Protein AF-0000000077344585 (afdb_homodimer)

pLDDT: mean 71.07, std 22.89, range [23.06, 98.19]

Radius of gyration: 22.88 Å; Cα contacts (8 Å, |Δi|>4): 509; chains: 2; bounding box: 59×67×59 Å

Secondary structure (DSSP, 8-state):
---------S-EEE-SGGGTEEEPEEE--SSTTS----GGGGGGS-EEEHHHHHHHHTT---TTS-------------------------SS----GGG-PPPSSHHHHHHHHHHHHHHHHHHHHHHHHHHHHS-EEE-SSSS-EEE-STT------S----/-----------EEE--GGGTEEEPEEE--SSTTS----GGGGGGS-EEEHHHHHHHHTT---TTS--------S----------------SS----GGG-PPPSSHHHHHHHHHHHHHHHHHHHHHHHHHHHHS-EEE-SSSS-EEE-STT------S----

Solvent-accessible surface area (backbone atoms only — not comparable to full-atom values): 18937 Å² total; per-residue (Å²): 134,79,81,75,72,72,75,63,76,44,52,40,72,40,85,48,65,62,67,30,40,34,71,26,38,12,49,56,59,42,50,68,83,51,78,62,63,44,50,90,50,50,86,78,44,56,71,38,45,23,60,56,44,46,18,41,67,42,53,23,87,45,85,94,62,58,57,66,73,72,66,82,66,81,81,79,69,84,74,75,75,84,74,77,84,70,75,84,61,76,70,75,74,61,67,54,75,84,69,55,68,55,67,88,42,70,68,52,31,18,50,44,16,40,51,21,47,51,20,45,51,50,19,53,53,37,48,54,27,49,37,70,55,29,41,31,27,35,46,81,71,53,85,48,28,37,61,29,53,80,76,47,58,53,54,59,31,68,66,64,89,121,134,80,80,75,72,74,74,62,79,44,50,42,73,40,82,48,64,62,67,31,40,34,71,26,40,12,49,56,58,41,51,65,83,49,79,67,64,45,51,89,49,49,86,77,42,56,72,39,46,23,60,55,44,47,17,41,66,42,51,22,86,44,84,94,62,60,55,65,74,73,69,82,68,81,81,78,69,83,73,76,78,84,75,76,82,68,76,84,61,77,68,75,73,61,68,55,74,85,68,56,67,55,67,88,42,70,68,51,29,19,51,44,17,41,53,22,47,52,20,44,52,49,19,54,53,37,48,54,26,48,37,71,59,30,43,32,25,33,47,82,73,52,85,46,29,41,60,26,51,89,70,47,60,50,55,59,32,70,68,64,89,123

InterPro domains:
  IPR023342 APO domain [PF05634] (17-68)
  IPR023342 APO domain [PF05634] (112-158)
  IPR023342 APO domain [PS51499] (1-64)
  IPR023342 APO domain [PS51499] (138-162)

Structure (mmCIF, N/CA/C/O backbone):
data_AF-0000000077344585-model_v1
#
loop_
_entity.id
_entity.type
_entity.pdbx_description
1 polymer 'Uncharacterized protein'
#
loop_
_atom_site.group_PDB
_atom_site.id
_atom_site.type_symbol
_atom_site.label_atom_id
_atom_site.label_alt_id
_atom_site.label_comp_id
_atom_site.label_asym_id
_atom_site.label_entity_id
_atom_site.label_seq_id
_atom_site.pdbx_PDB_ins_code
_atom_site.Cartn_x
_atom_site.Cartn_y
_atom_site.Cartn_z
_atom_site.occupancy
_atom_site.B_iso_or_equiv
_atom_site.auth_seq_id
_atom_site.auth_comp_id
_atom_site.auth_asym_id
_atom_site.auth_atom_id
_atom_site.pdbx_PDB_model_num
ATOM 1 N N . MET A 1 1 ? 31.984 28.578 -14.055 1 23.06 1 MET A N 1
ATOM 2 C CA . MET A 1 1 ? 30.625 28.344 -14.508 1 23.06 1 MET A CA 1
ATOM 3 C C . MET A 1 1 ? 29.797 27.625 -13.438 1 23.06 1 MET A C 1
ATOM 5 O O . MET A 1 1 ? 30.125 26.5 -13.055 1 23.06 1 MET A O 1
ATOM 9 N N . LYS A 1 2 ? 29.328 28.391 -12.469 1 26.2 2 LYS A N 1
ATOM 10 C CA . LYS A 1 2 ? 28.797 28.031 -11.148 1 26.2 2 LYS A CA 1
ATOM 11 C C . LYS A 1 2 ? 27.531 27.188 -11.273 1 26.2 2 LYS A C 1
ATOM 13 O O . LYS A 1 2 ? 26.594 27.578 -11.984 1 26.2 2 LYS A O 1
ATOM 18 N N . LEU A 1 3 ? 27.594 25.891 -11.352 1 24.19 3 LEU A N 1
ATOM 19 C CA . LEU A 1 3 ? 26.484 24.969 -11.562 1 24.19 3 LEU A CA 1
ATOM 20 C C . LEU A 1 3 ? 25.297 25.328 -10.672 1 24.19 3 LEU A C 1
ATOM 22 O O . LEU A 1 3 ? 25.438 25.375 -9.445 1 24.19 3 LEU A O 1
ATOM 26 N N . LEU A 1 4 ? 24.484 26.344 -10.992 1 24.36 4 LEU A N 1
ATOM 27 C CA . LEU A 1 4 ? 23.234 26.875 -10.445 1 24.36 4 LEU A CA 1
ATOM 28 C C . LEU A 1 4 ? 22.312 25.734 -10.039 1 24.36 4 LEU A C 1
ATOM 30 O O . LEU A 1 4 ? 21.703 25.078 -10.891 1 24.36 4 LEU A O 1
ATOM 34 N N . VAL A 1 5 ? 22.75 24.812 -9.25 1 29.41 5 VAL A N 1
ATOM 35 C CA . VAL A 1 5 ? 21.906 23.734 -8.711 1 29.41 5 VAL A CA 1
ATOM 36 C C . VAL A 1 5 ? 20.594 24.312 -8.203 1 29.41 5 VAL A C 1
ATOM 38 O O . VAL A 1 5 ? 20.578 25.141 -7.281 1 29.41 5 VAL A O 1
ATOM 41 N N . GLU A 1 6 ? 19.766 24.781 -9.125 1 30.62 6 GLU A N 1
ATOM 42 C CA . GLU A 1 6 ? 18.453 25.359 -8.883 1 30.62 6 GLU A CA 1
ATOM 43 C C . GLU A 1 6 ? 17.781 24.719 -7.668 1 30.62 6 GLU A C 1
ATOM 45 O O . GLU A 1 6 ? 17.797 23.5 -7.516 1 30.62 6 GLU A O 1
ATOM 50 N N . TYR A 1 7 ? 17.781 25.344 -6.516 1 31.61 7 TYR A N 1
ATOM 51 C CA . TYR A 1 7 ? 17.109 25.125 -5.242 1 31.61 7 TYR A CA 1
ATOM 52 C C . TYR A 1 7 ? 15.664 24.719 -5.457 1 31.61 7 TYR A C 1
ATOM 54 O O . TYR A 1 7 ? 14.836 25.516 -5.906 1 31.61 7 TYR A O 1
ATOM 62 N N . VAL A 1 8 ? 15.375 23.797 -6.312 1 36.69 8 VAL A N 1
ATOM 63 C CA . VAL A 1 8 ? 13.969 23.422 -6.434 1 36.69 8 VAL A CA 1
ATOM 64 C C . VAL A 1 8 ? 13.297 23.5 -5.066 1 36.69 8 VAL A C 1
ATOM 66 O O . VAL A 1 8 ? 13.836 23.016 -4.07 1 36.69 8 VAL A O 1
ATOM 69 N N . PRO A 1 9 ? 12.531 24.516 -4.723 1 42.12 9 PRO A N 1
ATOM 70 C CA . PRO A 1 9 ? 11.758 24.594 -3.484 1 42.12 9 PRO A CA 1
ATOM 71 C C . PRO A 1 9 ? 11.219 23.25 -3.025 1 42.12 9 PRO A C 1
ATOM 73 O O . PRO A 1 9 ? 10.594 22.531 -3.811 1 42.12 9 PRO A O 1
ATOM 76 N N . ILE A 1 10 ? 11.984 22.531 -2.254 1 43.97 10 ILE A N 1
ATOM 77 C CA . ILE A 1 10 ? 12.07 21.141 -1.832 1 43.97 10 ILE A CA 1
ATOM 78 C C . ILE A 1 10 ? 10.688 20.641 -1.404 1 43.97 10 ILE A C 1
ATOM 80 O O . ILE A 1 10 ? 10.398 19.453 -1.475 1 43.97 10 ILE A O 1
ATOM 84 N N . THR A 1 11 ? 9.844 21.625 -0.753 1 51.06 11 THR A N 1
ATOM 85 C CA . THR A 1 11 ? 8.633 20.938 -0.328 1 51.06 11 THR A CA 1
ATOM 86 C C . THR A 1 11 ? 7.859 20.406 -1.533 1 51.06 11 THR A C 1
ATOM 88 O O . THR A 1 11 ? 7.188 21.172 -2.23 1 51.06 11 THR A O 1
ATOM 91 N N . MET A 1 12 ? 8.383 19.484 -2.213 1 57.44 12 MET A N 1
ATOM 92 C CA . MET A 1 12 ? 7.66 19 -3.389 1 57.44 12 MET A CA 1
ATOM 93 C C . MET A 1 12 ? 6.367 18.312 -2.984 1 57.44 12 MET A C 1
ATOM 95 O O . MET A 1 12 ? 6.363 17.469 -2.078 1 57.44 12 MET A O 1
ATOM 99 N N . LEU A 1 13 ? 5.316 19.203 -3.057 1 62.41 13 LEU A N 1
ATOM 100 C CA . LEU A 1 13 ? 3.992 18.594 -2.947 1 62.41 13 LEU A CA 1
ATOM 101 C C . LEU A 1 13 ? 3.891 17.344 -3.811 1 62.41 13 LEU A C 1
ATOM 103 O O . LEU A 1 13 ? 4.336 17.344 -4.961 1 62.41 13 LEU A O 1
ATOM 107 N N . CYS A 1 14 ? 3.811 16.203 -3.1 1 59.84 14 CYS A N 1
ATOM 108 C CA . CYS A 1 14 ? 3.607 14.938 -3.779 1 59.84 14 CYS A CA 1
ATOM 109 C C . CYS A 1 14 ? 2.127 14.578 -3.834 1 59.84 14 CYS A C 1
ATOM 111 O O . CYS A 1 14 ? 1.43 14.648 -2.82 1 59.84 14 CYS A O 1
ATOM 113 N N . ASN A 1 15 ? 1.7 14.562 -5.027 1 69 15 ASN A N 1
ATOM 114 C CA . ASN A 1 15 ? 0.304 14.211 -5.258 1 69 15 ASN A CA 1
ATOM 115 C C . ASN A 1 15 ? 0.172 12.805 -5.848 1 69 15 ASN A C 1
ATOM 117 O O . ASN A 1 15 ? -0.893 12.438 -6.344 1 69 15 ASN A O 1
ATOM 121 N N . ASN A 1 16 ? 1.224 12.148 -5.785 1 80.88 16 ASN A N 1
ATOM 122 C CA . ASN A 1 16 ? 1.192 10.805 -6.336 1 80.88 16 ASN A CA 1
ATOM 123 C C . ASN A 1 16 ? 0.941 9.758 -5.254 1 80.88 16 ASN A C 1
ATOM 125 O O . ASN A 1 16 ? 1.529 9.82 -4.172 1 80.88 16 ASN A O 1
ATOM 129 N N . PHE A 1 17 ? 0.075 8.953 -5.609 1 87.5 17 PHE A N 1
ATOM 130 C CA . PHE A 1 17 ? -0.248 7.875 -4.68 1 87.5 17 PHE A CA 1
ATOM 131 C C . PHE A 1 17 ? 1.018 7.168 -4.207 1 87.5 17 PHE A C 1
ATOM 133 O O . PHE A 1 17 ? 1.109 6.754 -3.049 1 87.5 17 PHE A O 1
ATOM 140 N N . ALA A 1 18 ? 2.004 7.035 -5.055 1 87.38 18 ALA A N 1
ATOM 141 C CA . ALA A 1 18 ? 3.254 6.344 -4.75 1 87.38 18 ALA A CA 1
ATOM 142 C C . ALA A 1 18 ? 4.027 7.07 -3.652 1 87.38 18 ALA A C 1
ATOM 144 O O . ALA A 1 18 ? 4.961 6.512 -3.07 1 87.38 18 ALA A O 1
ATOM 145 N N . ASP A 1 19 ? 3.637 8.25 -3.336 1 84.94 19 ASP A N 1
ATOM 146 C CA . ASP A 1 19 ? 4.312 9.008 -2.289 1 84.94 19 ASP A CA 1
ATOM 147 C C . ASP A 1 19 ? 3.898 8.523 -0.902 1 84.94 19 ASP A C 1
ATOM 149 O O . ASP A 1 19 ? 4.574 8.805 0.089 1 84.94 19 ASP A O 1
ATOM 153 N N . ILE A 1 20 ? 2.777 7.801 -0.838 1 90.81 20 ILE A N 1
ATOM 154 C CA . ILE A 1 20 ? 2.387 7.336 0.488 1 90.81 20 ILE A CA 1
ATOM 155 C C . ILE A 1 20 ? 2.395 5.809 0.522 1 90.81 20 ILE A C 1
ATOM 157 O O . ILE A 1 20 ? 2.428 5.207 1.598 1 90.81 20 ILE A O 1
ATOM 161 N N . LEU A 1 21 ? 2.295 5.223 -0.598 1 92.81 21 LEU A N 1
ATOM 162 C CA . LEU A 1 21 ? 2.281 3.77 -0.727 1 92.81 21 LEU A CA 1
ATOM 163 C C . LEU A 1 21 ? 2.812 3.34 -2.09 1 92.81 21 LEU A C 1
ATOM 165 O O . LEU A 1 21 ? 2.256 3.713 -3.125 1 92.81 21 LEU A O 1
ATOM 169 N N . VAL A 1 22 ? 3.859 2.473 -2.01 1 91.69 22 VAL A N 1
ATOM 170 C CA . VAL A 1 22 ? 4.504 2.074 -3.258 1 91.69 22 VAL A CA 1
ATOM 171 C C . VAL A 1 22 ? 4.102 0.646 -3.613 1 91.69 22 VAL A C 1
ATOM 173 O O . VAL A 1 22 ? 4.578 -0.312 -3 1 91.69 22 VAL A O 1
ATOM 176 N N . PRO A 1 23 ? 3.283 0.496 -4.59 1 92.44 23 PRO A N 1
ATOM 177 C CA . PRO A 1 23 ? 2.986 -0.861 -5.055 1 92.44 23 PRO A CA 1
ATOM 178 C C . PRO A 1 23 ? 4.172 -1.521 -5.75 1 92.44 23 PRO A C 1
ATOM 180 O O . PRO A 1 23 ? 4.863 -0.875 -6.547 1 92.44 23 PRO A O 1
ATOM 183 N N . VAL A 1 24 ? 4.461 -2.758 -5.363 1 91.25 24 VAL A N 1
ATOM 184 C CA . VAL A 1 24 ? 5.441 -3.562 -6.086 1 91.25 24 VAL A CA 1
ATOM 185 C C . VAL A 1 24 ? 4.785 -4.203 -7.305 1 91.25 24 VAL A C 1
ATOM 187 O O . VAL A 1 24 ? 3.654 -4.691 -7.227 1 91.25 24 VAL A O 1
ATOM 190 N N . ASP A 1 25 ? 5.504 -4.227 -8.352 1 91.38 25 ASP A N 1
ATOM 191 C CA . ASP A 1 25 ? 4.953 -4.836 -9.562 1 91.38 25 ASP A CA 1
ATOM 192 C C . ASP A 1 25 ? 5.199 -6.344 -9.578 1 91.38 25 ASP A C 1
ATOM 194 O O . ASP A 1 25 ? 6.238 -6.812 -9.117 1 91.38 25 ASP A O 1
ATOM 198 N N . ALA A 1 26 ? 4.246 -6.996 -10.117 1 89.44 26 ALA A N 1
ATOM 199 C CA . ALA A 1 26 ? 4.371 -8.43 -10.375 1 89.44 26 ALA A CA 1
ATOM 200 C C . ALA A 1 26 ? 4.016 -8.758 -11.828 1 89.44 26 ALA A C 1
ATOM 202 O O . ALA A 1 26 ? 3.213 -8.062 -12.445 1 89.44 26 ALA A O 1
ATOM 203 N N . PHE A 1 27 ? 4.598 -9.797 -12.297 1 86.88 27 PHE A N 1
ATOM 204 C CA . PHE A 1 27 ? 4.168 -10.328 -13.586 1 86.88 27 PHE A CA 1
ATOM 205 C C . PHE A 1 27 ? 2.816 -11.023 -13.461 1 86.88 27 PHE A C 1
ATOM 207 O O . PHE A 1 27 ? 2.594 -11.805 -12.531 1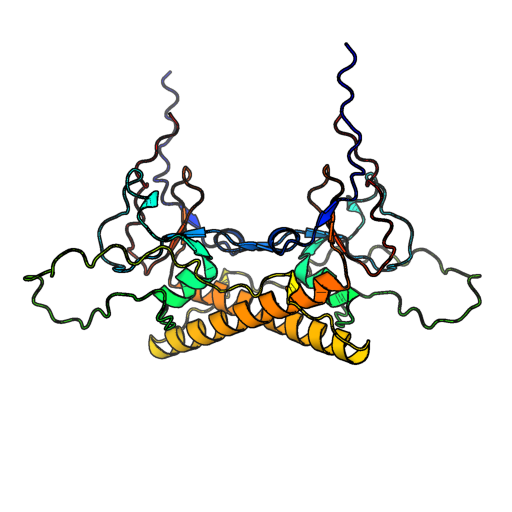 86.88 27 PHE A O 1
ATOM 214 N N . HIS A 1 28 ? 1.965 -10.641 -14.312 1 90.44 28 HIS A N 1
ATOM 215 C CA . HIS A 1 28 ? 0.721 -11.406 -14.375 1 90.44 28 HIS A CA 1
ATOM 216 C C . HIS A 1 28 ? 0.943 -12.781 -14.992 1 90.44 28 HIS A C 1
ATOM 218 O O . HIS A 1 28 ? 1.423 -12.883 -16.125 1 90.44 28 HIS A O 1
ATOM 224 N N . LEU A 1 29 ? 0.569 -13.773 -14.273 1 85.81 29 LEU A N 1
ATOM 225 C CA . LEU A 1 29 ? 0.718 -15.141 -14.758 1 85.81 29 LEU A CA 1
ATOM 226 C C . LEU A 1 29 ? -0.609 -15.68 -15.273 1 85.81 29 LEU A C 1
ATOM 228 O O . LEU A 1 29 ? -1.441 -16.156 -14.492 1 85.81 29 LEU A O 1
ATOM 232 N N . PHE A 1 30 ? -0.694 -15.641 -16.562 1 84.38 30 PHE A N 1
ATOM 233 C CA . PHE A 1 30 ? -1.885 -16.219 -17.172 1 84.38 30 PHE A CA 1
ATOM 234 C C . PHE A 1 30 ? -1.988 -17.703 -16.844 1 84.38 30 PHE A C 1
ATOM 236 O O . PHE A 1 30 ? -3.047 -18.188 -16.438 1 84.38 30 PHE A O 1
ATOM 243 N N . ASP A 1 31 ? -0.908 -18.406 -17.016 1 77.38 31 ASP A N 1
ATOM 244 C CA . ASP A 1 31 ? -0.782 -19.812 -16.672 1 77.38 31 ASP A CA 1
ATOM 245 C C . ASP A 1 31 ? 0.138 -20 -15.469 1 77.38 31 ASP A C 1
ATOM 247 O O . ASP A 1 31 ? 1.362 -19.969 -15.602 1 77.38 31 ASP A O 1
ATOM 251 N N . ARG A 1 32 ? -0.429 -20.266 -14.398 1 72.56 32 ARG A N 1
ATOM 252 C CA . ARG A 1 32 ? 0.342 -20.359 -13.164 1 72.56 32 ARG A CA 1
ATOM 253 C C . ARG A 1 32 ? 1.292 -21.547 -13.195 1 72.56 32 ARG A C 1
ATOM 255 O O . ARG A 1 32 ? 2.268 -21.594 -12.445 1 72.56 32 ARG A O 1
ATOM 262 N N . LEU A 1 33 ? 1.002 -22.453 -14 1 69.75 33 LEU A N 1
ATOM 263 C CA . LEU A 1 33 ? 1.842 -23.656 -14.094 1 69.75 33 LEU A CA 1
ATOM 264 C C . LEU A 1 33 ? 2.744 -23.594 -15.32 1 69.75 33 LEU A C 1
ATOM 266 O O . LEU A 1 33 ? 3.424 -24.562 -15.648 1 69.75 33 LEU A O 1
ATOM 270 N N . GLY A 1 34 ? 2.611 -22.438 -15.945 1 70.81 34 GLY A N 1
ATOM 271 C CA . GLY A 1 34 ? 3.41 -22.281 -17.156 1 70.81 34 GLY A CA 1
ATOM 272 C C . GLY A 1 34 ? 4.895 -22.141 -16.875 1 70.81 34 GLY A C 1
ATOM 273 O O . GLY A 1 34 ? 5.332 -22.312 -15.734 1 70.81 34 GLY A O 1
ATOM 274 N N . ARG A 1 35 ? 5.625 -21.953 -18 1 67.38 35 ARG A N 1
ATOM 275 C CA . ARG A 1 35 ? 7.078 -21.828 -17.922 1 67.38 35 ARG A CA 1
ATOM 276 C C . ARG A 1 35 ? 7.48 -20.531 -17.234 1 67.38 35 ARG A C 1
ATOM 278 O O . ARG A 1 35 ? 6.684 -19.594 -17.141 1 67.38 35 ARG A O 1
ATOM 285 N N . ARG A 1 36 ? 8.609 -20.547 -16.734 1 71.19 36 ARG A N 1
ATOM 286 C CA . ARG A 1 36 ? 9.188 -19.344 -16.141 1 71.19 36 ARG A CA 1
ATOM 287 C C . ARG A 1 36 ? 9.25 -18.219 -17.156 1 71.19 36 ARG A C 1
ATOM 289 O O . ARG A 1 36 ? 9.406 -18.453 -18.359 1 71.19 36 ARG A O 1
ATOM 296 N N . ILE A 1 37 ? 9.164 -17.109 -16.625 1 75.56 37 ILE A N 1
ATOM 297 C CA . ILE A 1 37 ? 9.312 -15.93 -17.484 1 75.56 37 ILE A CA 1
ATOM 298 C C . ILE A 1 37 ? 10.789 -15.609 -17.672 1 75.56 37 ILE A C 1
ATOM 300 O O . ILE A 1 37 ? 11.469 -15.188 -16.734 1 75.56 37 ILE A O 1
ATOM 304 N N . PRO A 1 38 ? 11.242 -15.891 -18.859 1 74.31 38 PRO A N 1
ATOM 305 C CA . PRO A 1 38 ? 12.633 -15.5 -19.078 1 74.31 38 PRO A CA 1
ATOM 306 C C . PRO A 1 38 ? 12.844 -13.992 -18.984 1 74.31 38 PRO A C 1
ATOM 308 O O . PRO A 1 38 ? 11.953 -13.219 -19.328 1 74.31 38 PRO A O 1
ATOM 311 N N . HIS A 1 39 ? 14.047 -13.578 -18.609 1 77.25 39 HIS A N 1
ATOM 312 C CA . HIS A 1 39 ? 14.391 -12.172 -18.453 1 77.25 39 HIS A CA 1
ATOM 313 C C . HIS A 1 39 ? 14.164 -11.398 -19.734 1 77.25 39 HIS A C 1
ATOM 315 O O . HIS A 1 39 ? 13.656 -10.273 -19.719 1 77.25 39 HIS A O 1
ATOM 321 N N . GLU A 1 40 ? 14.453 -12.086 -20.812 1 80 40 GLU A N 1
ATOM 322 C CA . GLU A 1 40 ? 14.391 -11.422 -22.109 1 80 40 GLU A CA 1
ATOM 323 C C . GLU A 1 40 ? 12.945 -11.188 -22.547 1 80 40 GLU A C 1
ATOM 325 O O . GLU A 1 40 ? 12.688 -10.352 -23.406 1 80 40 GLU A O 1
ATOM 330 N N . GLU A 1 41 ? 12.031 -11.93 -21.953 1 80.12 41 GLU A N 1
ATOM 331 C CA . GLU A 1 41 ? 10.633 -11.82 -22.344 1 80.12 41 GLU A CA 1
ATOM 332 C C . GLU A 1 41 ? 9.836 -11 -21.328 1 80.12 41 GLU A C 1
ATOM 334 O O . GLU A 1 41 ? 8.633 -10.812 -21.484 1 80.12 41 GLU A O 1
ATOM 339 N N . ARG A 1 42 ? 10.484 -10.422 -20.422 1 79.81 42 ARG A N 1
ATOM 340 C CA . ARG A 1 42 ? 9.828 -9.789 -19.281 1 79.81 42 ARG A CA 1
ATOM 341 C C . ARG A 1 42 ? 8.961 -8.617 -19.734 1 79.81 42 ARG A C 1
ATOM 343 O O . ARG A 1 42 ? 7.949 -8.312 -19.109 1 79.81 42 ARG A O 1
ATOM 350 N N . PHE A 1 43 ? 9.328 -8.023 -20.812 1 82.5 43 PHE A N 1
ATOM 351 C CA . PHE A 1 43 ? 8.602 -6.836 -21.234 1 82.5 43 PHE A CA 1
ATOM 352 C C . PHE A 1 43 ? 7.328 -7.219 -21.984 1 82.5 43 PHE A C 1
ATOM 354 O O . PHE A 1 43 ? 6.449 -6.383 -22.188 1 82.5 43 PHE A O 1
ATOM 361 N N . SER A 1 44 ? 7.227 -8.5 -22.312 1 84.69 44 SER A N 1
ATOM 362 C CA . SER A 1 44 ? 6.031 -8.961 -23.016 1 84.69 44 SER A CA 1
ATOM 363 C C . SER A 1 44 ? 4.965 -9.438 -22.031 1 84.69 44 SER A C 1
ATOM 365 O O . SER A 1 44 ? 3.836 -9.734 -22.422 1 84.69 44 SER A O 1
ATOM 367 N N . ILE A 1 45 ? 5.285 -9.492 -20.781 1 85.38 45 ILE A N 1
ATOM 368 C CA . ILE A 1 45 ? 4.355 -9.945 -19.75 1 85.38 45 ILE A CA 1
ATOM 369 C C . ILE A 1 45 ? 3.777 -8.742 -19.016 1 85.38 45 ILE A C 1
ATOM 371 O O . ILE A 1 45 ? 4.52 -7.867 -18.562 1 85.38 45 ILE A O 1
ATOM 375 N N . PRO A 1 46 ? 2.479 -8.711 -18.953 1 89.62 46 PRO A N 1
ATOM 376 C CA . PRO A 1 46 ? 1.889 -7.594 -18.203 1 89.62 46 PRO A CA 1
ATOM 377 C C . PRO A 1 46 ? 2.395 -7.512 -16.766 1 89.62 46 PRO A C 1
ATOM 379 O O . PRO A 1 46 ? 2.549 -8.539 -16.109 1 89.62 46 PRO A O 1
ATOM 382 N N . ARG A 1 47 ? 2.67 -6.254 -16.375 1 90.94 47 ARG A N 1
ATOM 383 C CA . ARG A 1 47 ? 3.033 -5.961 -15 1 90.94 47 ARG A CA 1
ATOM 384 C C . ARG A 1 47 ? 1.88 -5.289 -14.258 1 90.94 47 ARG A C 1
ATOM 386 O O . ARG A 1 47 ? 1.323 -4.301 -14.742 1 90.94 47 ARG A O 1
ATOM 393 N N . ILE A 1 48 ? 1.551 -5.871 -13.172 1 93.62 48 ILE A N 1
ATOM 394 C CA . ILE A 1 48 ? 0.454 -5.336 -12.367 1 93.62 48 ILE A CA 1
ATOM 395 C C . ILE A 1 48 ? 0.875 -5.262 -10.906 1 93.62 48 ILE A C 1
ATOM 397 O O . ILE A 1 48 ? 1.862 -5.883 -10.5 1 93.62 48 ILE A O 1
ATOM 401 N N . PRO A 1 49 ? 0.164 -4.449 -10.109 1 95.31 49 PRO A N 1
ATOM 402 C CA . PRO A 1 49 ? 0.527 -4.441 -8.695 1 95.31 49 PRO A CA 1
ATOM 403 C C . PRO A 1 49 ? 0.504 -5.836 -8.07 1 95.31 49 PRO A C 1
ATOM 405 O O . PRO A 1 49 ? -0.432 -6.602 -8.305 1 95.31 49 PRO A O 1
ATOM 408 N N . ALA A 1 50 ? 1.489 -6.082 -7.316 1 93.75 50 ALA A N 1
ATOM 409 C CA . ALA A 1 50 ? 1.667 -7.418 -6.754 1 93.75 50 ALA A CA 1
ATOM 410 C C . ALA A 1 50 ? 0.459 -7.824 -5.914 1 93.75 50 ALA A C 1
ATOM 412 O O . ALA A 1 50 ? 0.076 -9 -5.891 1 93.75 50 ALA A O 1
ATOM 413 N N . VAL A 1 51 ? -0.126 -6.883 -5.211 1 95.94 51 VAL A N 1
ATOM 414 C CA . VAL A 1 51 ? -1.298 -7.188 -4.395 1 95.94 51 VAL A CA 1
ATOM 415 C C . VAL A 1 51 ? -2.441 -7.66 -5.293 1 95.94 51 VAL A C 1
ATOM 417 O O . VAL A 1 51 ? -3.193 -8.562 -4.926 1 95.94 51 VAL A O 1
ATOM 420 N N . VAL A 1 52 ? -2.572 -7.098 -6.426 1 96.5 52 VAL A N 1
ATOM 421 C CA . VAL A 1 52 ? -3.607 -7.477 -7.383 1 96.5 52 VAL A CA 1
ATOM 422 C C . VAL A 1 52 ? -3.316 -8.875 -7.93 1 96.5 52 VAL A C 1
ATOM 424 O O . VAL A 1 52 ? -4.203 -9.734 -7.957 1 96.5 52 VAL A O 1
ATOM 427 N N . GLU A 1 53 ? -2.094 -9.078 -8.352 1 93.56 53 GLU A N 1
ATOM 428 C CA . GLU A 1 53 ? -1.703 -10.391 -8.852 1 93.56 53 GLU A CA 1
ATOM 429 C C . GLU A 1 53 ? -1.931 -11.469 -7.793 1 93.56 53 GLU A C 1
ATOM 431 O O . GLU A 1 53 ? -2.395 -12.562 -8.109 1 93.56 53 GLU A O 1
ATOM 436 N N . LEU A 1 54 ? -1.56 -11.164 -6.547 1 93.31 54 LEU A N 1
ATOM 437 C CA . LEU A 1 54 ? -1.781 -12.078 -5.43 1 93.31 54 LEU A CA 1
ATOM 438 C C . LEU A 1 54 ? -3.248 -12.484 -5.348 1 93.31 54 LEU A C 1
ATOM 440 O O . LEU A 1 54 ? -3.561 -13.672 -5.227 1 93.31 54 LEU A O 1
ATOM 444 N N . CYS A 1 55 ? -4.09 -11.508 -5.469 1 96.06 55 CYS A N 1
ATOM 445 C CA . CYS A 1 55 ? -5.52 -11.773 -5.391 1 96.06 55 CYS A CA 1
ATOM 446 C C . CYS A 1 55 ? -5.992 -12.594 -6.578 1 96.06 55 CYS A C 1
ATOM 448 O O . CYS A 1 55 ? -6.805 -13.508 -6.426 1 96.06 55 CYS A O 1
ATOM 450 N N . ILE A 1 56 ? -5.5 -12.297 -7.734 1 93.56 56 ILE A N 1
ATOM 451 C CA . ILE A 1 56 ? -5.875 -13.023 -8.945 1 93.56 56 ILE A CA 1
ATOM 452 C C . ILE A 1 56 ? -5.465 -14.492 -8.812 1 93.56 56 ILE A C 1
ATOM 454 O O . ILE A 1 56 ? -6.266 -15.391 -9.062 1 93.56 56 ILE A O 1
ATOM 458 N N . GLN A 1 57 ? -4.242 -14.742 -8.367 1 89.88 57 GLN A N 1
ATOM 459 C CA . GLN A 1 57 ? -3.738 -16.109 -8.227 1 89.88 57 GLN A CA 1
ATOM 460 C C . GLN A 1 57 ? -4.508 -16.859 -7.148 1 89.88 57 GLN A C 1
ATOM 462 O O . GLN A 1 57 ? -4.648 -18.078 -7.223 1 89.88 57 GLN A O 1
ATOM 467 N N . ALA A 1 58 ? -5.023 -16.141 -6.191 1 91.75 58 ALA A N 1
ATOM 468 C CA . ALA A 1 58 ? -5.742 -16.766 -5.082 1 91.75 58 ALA A CA 1
ATOM 469 C C . ALA A 1 58 ? -7.207 -16.984 -5.445 1 91.75 58 ALA A C 1
ATOM 471 O O . ALA A 1 58 ? -7.977 -17.531 -4.645 1 91.75 58 ALA A O 1
ATOM 472 N N . GLY A 1 5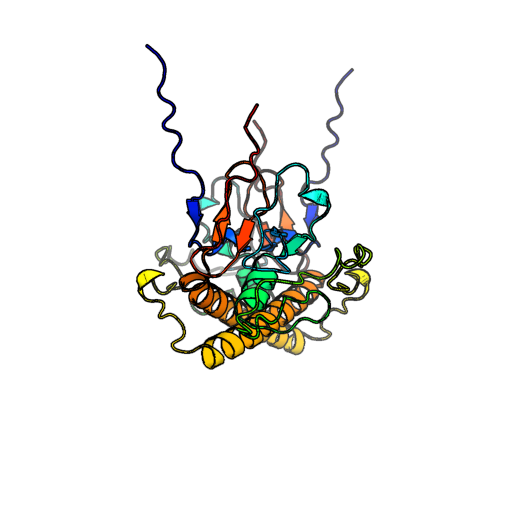9 ? -7.652 -16.422 -6.613 1 91.69 59 GLY A N 1
ATOM 473 C CA . GLY A 1 59 ? -8.977 -16.812 -7.07 1 91.69 59 GLY A CA 1
ATOM 474 C C . GLY A 1 59 ? -9.875 -15.641 -7.367 1 91.69 59 GLY A C 1
ATOM 475 O O . GLY A 1 59 ? -11.031 -15.812 -7.758 1 91.69 59 GLY A O 1
ATOM 476 N N . ALA A 1 60 ? -9.398 -14.445 -7.141 1 94.19 60 ALA A N 1
ATOM 477 C CA . ALA A 1 60 ? -10.203 -13.281 -7.512 1 94.19 60 ALA A CA 1
ATOM 478 C C . ALA A 1 60 ? -10.336 -13.172 -9.023 1 94.19 60 ALA A C 1
ATOM 480 O O . ALA A 1 60 ? -9.375 -13.391 -9.758 1 94.19 60 ALA A O 1
ATOM 481 N N . ASP A 1 61 ? -11.516 -12.82 -9.398 1 89.81 61 ASP A N 1
ATOM 482 C CA . ASP A 1 61 ? -11.781 -12.695 -10.836 1 89.81 61 ASP A CA 1
ATOM 483 C C . ASP A 1 61 ? -11.617 -11.258 -11.305 1 89.81 61 ASP A C 1
ATOM 485 O O . ASP A 1 61 ? -12.312 -10.359 -10.828 1 89.81 61 ASP A O 1
ATOM 489 N N . LEU A 1 62 ? -10.688 -11.062 -12.195 1 92.44 62 LEU A N 1
ATOM 490 C CA . LEU A 1 62 ? -10.461 -9.789 -12.883 1 92.44 62 LEU A CA 1
ATOM 491 C C . LEU A 1 62 ? -10.352 -10 -14.391 1 92.44 62 LEU A C 1
ATOM 493 O O . LEU A 1 62 ? -9.289 -10.359 -14.898 1 92.44 62 LEU A O 1
ATOM 497 N N . PRO A 1 63 ? -11.414 -9.68 -15.078 1 90.75 63 PRO A N 1
ATOM 498 C CA . PRO A 1 63 ? -11.5 -10.023 -16.5 1 90.75 63 PRO A CA 1
ATOM 499 C C . PRO A 1 63 ? -10.352 -9.43 -17.328 1 90.75 63 PRO A C 1
ATOM 501 O O . PRO A 1 63 ? -9.961 -10 -18.344 1 90.75 63 PRO A O 1
ATOM 504 N N . GLU A 1 64 ? -9.859 -8.297 -16.922 1 91.62 64 GLU A N 1
ATOM 505 C CA . GLU A 1 64 ? -8.758 -7.652 -17.625 1 91.62 64 GLU A CA 1
ATOM 506 C C . GLU A 1 64 ? -7.48 -8.484 -17.547 1 91.62 64 GLU A C 1
ATOM 508 O O . GLU A 1 64 ? -6.57 -8.328 -18.359 1 91.62 64 GLU A O 1
ATOM 513 N N . PHE A 1 65 ? -7.465 -9.375 -16.5 1 92 65 PHE A N 1
ATOM 514 C CA . PHE A 1 65 ? -6.301 -10.227 -16.281 1 92 65 PHE A CA 1
ATOM 515 C C . PHE A 1 65 ? -6.727 -11.672 -16.047 1 92 65 PHE A C 1
ATOM 517 O O . PHE A 1 65 ? -6.664 -12.156 -14.906 1 92 65 PHE A O 1
ATOM 524 N N . PRO A 1 66 ? -7.008 -12.289 -17.078 1 90.25 66 PRO A N 1
ATOM 525 C CA . PRO A 1 66 ? -7.527 -13.656 -16.938 1 90.25 66 PRO A CA 1
ATOM 526 C C . PRO A 1 66 ? -6.441 -14.664 -16.578 1 90.25 66 PRO A C 1
ATOM 528 O O . PRO A 1 66 ? -5.258 -14.414 -16.812 1 90.25 66 PRO A O 1
ATOM 531 N N . THR A 1 67 ? -6.785 -15.727 -15.914 1 86.31 67 THR A N 1
ATOM 532 C CA . THR A 1 67 ? -5.926 -16.875 -15.633 1 86.31 67 THR A CA 1
ATOM 533 C C . THR A 1 67 ? -6.48 -18.141 -16.266 1 86.31 67 THR A C 1
ATOM 535 O O . THR A 1 67 ? -7.688 -18.25 -16.484 1 86.31 67 THR A O 1
ATOM 538 N N . LYS A 1 68 ? -5.688 -18.969 -16.703 1 76.94 68 LYS A N 1
ATOM 539 C CA . LYS A 1 68 ? -6.105 -20.25 -17.25 1 76.94 68 LYS A CA 1
ATOM 540 C C . LYS A 1 68 ? -6.824 -21.094 -16.203 1 76.94 68 LYS A C 1
ATOM 542 O O . LYS A 1 68 ? -6.355 -21.203 -15.062 1 76.94 68 LYS A O 1
ATOM 547 N N . SER A 1 69 ? -8.133 -21.172 -16.359 1 59.72 69 SER A N 1
ATOM 548 C CA . SER A 1 69 ? -8.93 -22.016 -15.461 1 59.72 69 SER A CA 1
ATOM 549 C C . SER A 1 69 ? -8.453 -23.469 -15.508 1 59.72 69 SER A C 1
ATOM 551 O O . SER A 1 69 ? -8.297 -24.047 -16.578 1 59.72 69 SER A O 1
ATOM 553 N N . GLU A 1 70 ? -7.484 -23.891 -14.867 1 51 70 GLU A N 1
ATOM 554 C CA . GLU A 1 70 ? -7.195 -25.328 -14.945 1 51 70 GLU A CA 1
ATOM 555 C C . GLU A 1 70 ? -8.43 -26.156 -14.602 1 51 70 GLU A C 1
ATOM 557 O O . GLU A 1 70 ? -8.844 -26.219 -13.445 1 51 70 GLU A O 1
ATOM 562 N N . PHE A 1 71 ? -9.562 -26.156 -15.258 1 37.97 71 PHE A N 1
ATOM 563 C CA . PHE A 1 71 ? -10.172 -27.484 -15.141 1 37.97 71 PHE A CA 1
ATOM 564 C C . PHE A 1 71 ? -9.133 -28.578 -15.312 1 37.97 71 PHE A C 1
ATOM 566 O O . PHE A 1 71 ? -8.289 -28.5 -16.203 1 37.97 71 PHE A O 1
ATOM 573 N N . ILE A 1 72 ? -8.789 -29.188 -14.273 1 37.59 72 ILE A N 1
ATOM 574 C CA . ILE A 1 72 ? -8.055 -30.453 -14.242 1 37.59 72 ILE A CA 1
ATOM 575 C C . ILE A 1 72 ? -8.43 -31.312 -15.445 1 37.59 72 ILE A C 1
ATOM 577 O O . ILE A 1 72 ? -9.367 -32.094 -15.383 1 37.59 72 ILE A O 1
ATOM 581 N N . ASP A 1 73 ? -8.953 -30.969 -16.594 1 34.22 73 ASP A N 1
ATOM 582 C CA . ASP A 1 73 ? -8.875 -32.094 -17.531 1 34.22 73 ASP A CA 1
ATOM 583 C C . ASP A 1 73 ? -7.426 -32.531 -17.75 1 34.22 73 ASP A C 1
ATOM 585 O O . ASP A 1 73 ? -6.523 -31.688 -17.812 1 34.22 73 ASP A O 1
ATOM 589 N N . ALA A 1 74 ? -7.016 -33.844 -17.5 1 33.47 74 ALA A N 1
ATOM 590 C CA . ALA A 1 74 ? -5.836 -34.688 -17.719 1 33.47 74 ALA A CA 1
ATOM 591 C C . ALA A 1 74 ? -5.176 -34.344 -19.047 1 33.47 74 ALA A C 1
ATOM 593 O O . ALA A 1 74 ? -3.984 -34.625 -19.25 1 33.47 74 ALA A O 1
ATOM 594 N N . ASP A 1 75 ? -6.016 -34.281 -20.203 1 34.75 75 ASP A N 1
ATOM 595 C CA . ASP A 1 75 ? -5.27 -34.594 -21.422 1 34.75 75 ASP A CA 1
ATOM 596 C C . ASP A 1 75 ? -4.418 -33.406 -21.844 1 34.75 75 ASP A C 1
ATOM 598 O O . ASP A 1 75 ? -4.949 -32.312 -22.141 1 34.75 75 ASP A O 1
ATOM 602 N N . GLU A 1 76 ? -3.207 -33.188 -21.391 1 37.91 76 GLU A N 1
ATOM 603 C CA . GLU A 1 76 ? -2.031 -32.375 -21.625 1 37.91 76 GLU A CA 1
ATOM 604 C C . GLU A 1 76 ? -1.87 -32.031 -23.109 1 37.91 76 GLU A C 1
ATOM 606 O O . GLU A 1 76 ? -0.866 -31.453 -23.516 1 37.91 76 GLU A O 1
ATOM 611 N N . SER A 1 77 ? -2.607 -32.656 -24.031 1 34.38 77 SER A N 1
ATOM 612 C CA . SER A 1 77 ? -2.076 -32.594 -25.391 1 34.38 77 SER A CA 1
ATOM 613 C C . SER A 1 77 ? -2.158 -31.203 -25.969 1 34.38 77 SER A C 1
ATOM 615 O O . SER A 1 77 ? -1.238 -30.75 -26.641 1 34.38 77 SER A O 1
ATOM 617 N N . GLU A 1 78 ? -3.379 -30.75 -26.484 1 36.72 78 GLU A N 1
ATOM 618 C CA . GLU A 1 78 ? -3.471 -29.734 -27.531 1 36.72 78 GLU A CA 1
ATOM 619 C C . GLU A 1 78 ? -3.34 -28.328 -26.969 1 36.72 78 GLU A C 1
ATOM 621 O O . GLU A 1 78 ? -4.324 -27.75 -26.5 1 36.72 78 GLU A O 1
ATOM 626 N N . LEU A 1 79 ? -2.271 -27.906 -26.438 1 37.75 79 LEU A N 1
ATOM 627 C CA . LEU A 1 79 ? -2.061 -26.547 -25.953 1 37.75 79 LEU A CA 1
ATOM 628 C C . LEU A 1 79 ? -2.342 -25.531 -27.062 1 37.75 79 LEU A C 1
ATOM 630 O O . LEU A 1 79 ? -1.798 -25.625 -28.156 1 37.75 79 LEU A O 1
ATOM 634 N N . PRO A 1 80 ? -3.6 -25 -27.156 1 37.72 80 PRO A N 1
ATOM 635 C CA . PRO A 1 80 ? -3.842 -24.062 -28.25 1 37.72 80 PRO A CA 1
ATOM 636 C C . PRO A 1 80 ? -2.74 -23 -28.375 1 37.72 80 PRO A C 1
ATOM 638 O O . PRO A 1 80 ? -1.951 -22.812 -27.453 1 37.72 80 PRO A O 1
ATOM 641 N N . ASP A 1 81 ? -2.572 -22.312 -29.625 1 36.94 81 ASP A N 1
ATOM 642 C CA . ASP A 1 81 ? -1.677 -21.266 -30.109 1 36.94 81 ASP A CA 1
ATOM 643 C C . ASP A 1 81 ? -1.68 -20.047 -29.188 1 36.94 81 ASP A C 1
ATOM 645 O O . ASP A 1 81 ? -2.652 -19.812 -28.469 1 36.94 81 ASP A O 1
ATOM 649 N N . PRO A 1 82 ? -0.557 -19.391 -29.078 1 38.56 82 PRO A N 1
ATOM 650 C CA . PRO A 1 82 ? -0.332 -18.219 -28.219 1 38.56 82 PRO A CA 1
ATOM 651 C C . PRO A 1 82 ? -1.395 -17.141 -28.391 1 38.56 82 PRO A C 1
ATOM 653 O O . PRO A 1 82 ? -1.839 -16.891 -29.516 1 38.56 82 PRO A O 1
ATOM 656 N N . VAL A 1 83 ? -2.443 -17.078 -27.609 1 37.66 83 VAL A N 1
ATOM 657 C CA . VAL A 1 83 ? -3.451 -16.031 -27.719 1 37.66 83 VAL A CA 1
ATOM 658 C C . VAL A 1 83 ? -2.773 -14.688 -27.969 1 37.66 83 VAL A C 1
ATOM 660 O O . VAL A 1 83 ? -1.725 -14.398 -27.391 1 37.66 83 VAL A O 1
ATOM 663 N N . PRO A 1 84 ? -3.188 -13.906 -29 1 35.81 84 PRO A N 1
ATOM 664 C CA . PRO A 1 84 ? -2.629 -12.617 -29.406 1 35.81 84 PRO A CA 1
ATOM 665 C C . PRO A 1 84 ? -2.426 -11.656 -28.234 1 35.81 84 PRO A C 1
ATOM 667 O O . PRO A 1 84 ? -3.084 -11.797 -27.203 1 35.81 84 PRO A O 1
ATOM 670 N N . GLU A 1 85 ? -1.312 -10.82 -28.234 1 38.81 85 GLU A N 1
ATOM 671 C CA . GLU A 1 85 ? -0.851 -9.766 -27.344 1 38.81 85 GLU A CA 1
ATOM 672 C C . GLU A 1 85 ? -1.972 -8.773 -27.031 1 38.81 85 GLU A C 1
ATOM 674 O O . GLU A 1 85 ? -2.564 -8.195 -27.953 1 38.81 85 GLU A O 1
ATOM 679 N N . VAL A 1 86 ? -2.99 -9.062 -26.344 1 35.5 86 VAL A N 1
ATOM 680 C CA . VAL A 1 86 ? -3.971 -8.023 -26.062 1 35.5 86 VAL A CA 1
ATOM 681 C C . VAL A 1 86 ? -3.256 -6.727 -25.688 1 35.5 86 VAL A C 1
ATOM 683 O O . VAL A 1 86 ? -2.219 -6.746 -25.031 1 35.5 86 VAL A O 1
ATOM 686 N N . PRO A 1 87 ? -3.467 -5.676 -26.438 1 33.25 87 PRO A N 1
ATOM 687 C CA . PRO A 1 87 ? -2.814 -4.391 -26.172 1 33.25 87 PRO A CA 1
ATOM 688 C C . PRO A 1 87 ? -2.803 -4.039 -24.688 1 33.25 87 PRO A C 1
ATOM 690 O O . PRO A 1 87 ? -3.676 -4.48 -23.938 1 33.25 87 PRO A O 1
ATOM 693 N N . LYS A 1 88 ? -1.682 -3.578 -24.094 1 34.91 88 LYS A N 1
ATOM 694 C CA . LYS A 1 88 ? -1.363 -3.043 -22.766 1 34.91 88 LYS A CA 1
ATOM 695 C C . LYS A 1 88 ? -2.432 -2.055 -22.312 1 34.91 88 LYS A C 1
ATOM 697 O O . LYS A 1 88 ? -2.383 -0.873 -22.656 1 34.91 88 LYS A O 1
ATOM 702 N N . THR A 1 89 ? -3.771 -2.336 -22.578 1 31.73 89 THR A N 1
ATOM 703 C CA . THR A 1 89 ? -4.617 -1.277 -22.031 1 31.73 89 THR A CA 1
ATOM 704 C C . THR A 1 89 ? -4.219 -0.949 -20.594 1 31.73 89 THR A C 1
ATOM 706 O O . THR A 1 89 ? -4.074 -1.848 -19.766 1 31.73 89 THR A O 1
ATOM 709 N N . PRO A 1 90 ? -3.686 0.168 -20.391 1 33.19 90 PRO A N 1
ATOM 710 C CA . PRO A 1 90 ? -3.354 0.576 -19.031 1 33.19 90 PRO A CA 1
ATOM 711 C C . PRO A 1 90 ? -4.43 0.183 -18.016 1 33.19 90 PRO A C 1
ATOM 713 O O . PRO A 1 90 ? -5.625 0.306 -18.312 1 33.19 90 PRO A O 1
ATOM 716 N N . LEU A 1 91 ? -4.285 -0.975 -17.562 1 36.03 91 LEU A N 1
ATOM 717 C CA . LEU A 1 91 ? -5.234 -1.57 -16.625 1 36.03 91 LEU A CA 1
ATOM 718 C C . LEU A 1 91 ? -6.137 -0.504 -16.016 1 36.03 91 LEU A C 1
ATOM 720 O O . LEU A 1 91 ? -7.363 -0.634 -16.031 1 36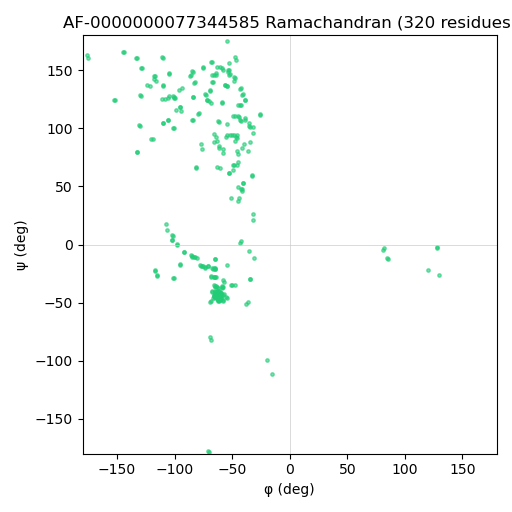.03 91 LEU A O 1
ATOM 724 N N . LEU A 1 92 ? -5.887 -0.288 -14.594 1 38.09 92 LEU A N 1
ATOM 725 C CA . LEU A 1 92 ? -6.852 0.361 -13.711 1 38.09 92 LEU A CA 1
ATOM 726 C C . LEU A 1 92 ? -7.125 1.79 -14.164 1 38.09 92 LEU A C 1
ATOM 728 O O . LEU A 1 92 ? -6.199 2.582 -14.344 1 38.09 92 LEU A O 1
ATOM 732 N N . THR A 1 93 ? -7.973 1.923 -15.039 1 37.03 93 THR A N 1
ATOM 733 C CA . THR A 1 93 ? -8.391 3.289 -15.336 1 37.03 93 THR A CA 1
ATOM 734 C C . THR A 1 93 ? -8.336 4.152 -14.078 1 37.03 93 THR A C 1
ATOM 736 O O . THR A 1 93 ? -9.219 4.062 -13.219 1 37.03 93 THR A O 1
ATOM 739 N N . GLU A 1 94 ? -7.184 4.223 -13.562 1 45.75 94 GLU A N 1
ATOM 740 C CA . GLU A 1 94 ? -7.074 5.195 -12.484 1 45.75 94 GLU A CA 1
ATOM 741 C C . GLU A 1 94 ? -7.73 6.52 -12.859 1 45.75 94 GLU A C 1
ATOM 743 O O . GLU A 1 94 ? -7.617 6.969 -14.008 1 45.75 94 GLU A O 1
ATOM 748 N N . ILE A 1 95 ? -8.93 6.656 -12.492 1 46.22 95 ILE A N 1
ATOM 749 C CA . ILE A 1 95 ? -9.445 8.008 -12.648 1 46.22 95 ILE A CA 1
ATOM 750 C C . ILE A 1 95 ? -8.289 9.008 -12.586 1 46.22 95 ILE A C 1
ATOM 752 O O . ILE A 1 95 ? -7.484 8.984 -11.656 1 46.22 95 ILE A O 1
ATOM 756 N N . PRO A 1 96 ? -8.078 9.594 -13.742 1 53.72 96 PRO A N 1
ATOM 757 C CA . PRO A 1 96 ? -7.059 10.641 -13.664 1 53.72 96 PRO A CA 1
ATOM 758 C C . PRO A 1 96 ? -7.148 11.461 -12.375 1 53.72 96 PRO A C 1
ATOM 760 O O . PRO A 1 96 ? -8.25 11.688 -11.867 1 53.72 96 PRO A O 1
ATOM 763 N N . ASP A 1 97 ? -6.059 11.508 -11.664 1 59.09 97 ASP A N 1
ATOM 764 C CA . ASP A 1 97 ? -5.973 12.289 -10.43 1 59.09 97 ASP A CA 1
ATOM 765 C C . ASP A 1 97 ? -6.801 13.57 -10.531 1 59.09 97 ASP A C 1
ATOM 767 O O . ASP A 1 97 ? -7.359 14.031 -9.531 1 59.09 97 ASP A O 1
ATOM 771 N N . SER A 1 98 ? -6.895 14.047 -11.766 1 57.69 98 SER A N 1
ATOM 772 C CA . SER A 1 98 ? -7.594 15.312 -11.961 1 57.69 98 SER A CA 1
ATOM 773 C C . SER A 1 98 ? -9.094 15.148 -11.742 1 57.69 98 SER A C 1
ATOM 775 O O . SER A 1 98 ? -9.805 16.125 -11.5 1 57.69 98 SER A O 1
ATOM 777 N N . GLU A 1 99 ? -9.523 13.953 -11.805 1 63.47 99 GLU A N 1
ATOM 778 C CA . GLU A 1 99 ? -10.961 13.75 -11.711 1 63.47 99 GLU A CA 1
ATOM 779 C C . GLU A 1 99 ? -11.383 13.367 -10.297 1 63.47 99 GLU A C 1
ATOM 781 O O . GLU A 1 99 ? -12.57 13.203 -10.016 1 63.47 99 GLU A O 1
ATOM 786 N N . ILE A 1 100 ? -10.445 13.32 -9.516 1 69.62 100 ILE A N 1
ATOM 787 C CA . ILE A 1 100 ? -10.75 12.961 -8.133 1 69.62 100 ILE A CA 1
ATOM 788 C C . ILE A 1 100 ? -11.305 14.18 -7.398 1 69.62 100 ILE A C 1
ATOM 790 O O . ILE A 1 100 ? -10.68 15.25 -7.391 1 69.62 100 ILE A O 1
ATOM 794 N N . GLU A 1 101 ? -12.594 14.117 -7.031 1 76.75 101 GLU A N 1
ATOM 795 C CA . GLU A 1 101 ? -13.227 15.211 -6.297 1 76.75 101 GLU A CA 1
ATOM 796 C C . GLU A 1 101 ? -12.953 15.102 -4.801 1 76.75 101 GLU A C 1
ATOM 798 O O . GLU A 1 101 ? -13.148 14.039 -4.203 1 76.75 101 GLU A O 1
ATOM 803 N N . ALA A 1 102 ? -12.461 16.141 -4.246 1 78.56 102 ALA A N 1
ATOM 804 C CA . ALA A 1 102 ? -12.195 16.219 -2.811 1 78.56 102 ALA A CA 1
ATOM 805 C C . ALA A 1 102 ? -13.492 16.203 -2.01 1 78.56 102 ALA A C 1
ATOM 807 O O . ALA A 1 102 ? -14.547 16.594 -2.518 1 78.56 102 ALA A O 1
ATOM 808 N N . PRO A 1 103 ? -13.398 15.578 -0.845 1 81.81 103 PRO A N 1
ATOM 809 C CA . PRO A 1 103 ? -14.586 15.625 0.011 1 81.81 103 PRO A CA 1
ATOM 810 C C . PRO A 1 103 ? -15.094 17.047 0.245 1 81.81 103 PRO A C 1
ATOM 812 O O . PRO A 1 103 ? -14.312 18 0.228 1 81.81 103 PRO A O 1
ATOM 815 N N . SER A 1 104 ? -16.344 17.141 0.436 1 80.62 104 SER A N 1
ATOM 816 C CA . SER A 1 104 ? -17 18.453 0.413 1 80.62 104 SER A CA 1
ATOM 817 C C . SER A 1 104 ? -17.141 19.016 1.819 1 80.62 104 SER A C 1
ATOM 819 O O . SER A 1 104 ? -17.469 20.188 1.987 1 80.62 104 SER A O 1
ATOM 821 N N . SER A 1 105 ? -17.016 18.203 2.824 1 87.25 105 SER A N 1
ATOM 822 C CA . SER A 1 105 ? -17.156 18.672 4.199 1 87.25 105 SER A CA 1
ATOM 823 C C . SER A 1 105 ? -16.188 17.938 5.133 1 87.25 105 SER A C 1
ATOM 825 O O . SER A 1 105 ? -15.633 16.906 4.77 1 87.25 105 SER A O 1
ATOM 827 N N . ALA A 1 106 ? -16.078 18.562 6.32 1 85.62 106 ALA A N 1
ATOM 828 C CA . ALA A 1 106 ? -15.219 17.969 7.34 1 85.62 106 ALA A CA 1
ATOM 829 C C . ALA A 1 106 ? -15.742 16.594 7.773 1 85.62 106 ALA A C 1
ATOM 831 O O . ALA A 1 106 ? -14.961 15.672 7.996 1 85.62 106 ALA A O 1
ATOM 832 N N . GLU A 1 107 ? -17.016 16.516 7.914 1 90.56 107 GLU A N 1
ATOM 833 C CA . GLU A 1 107 ? -17.641 15.266 8.32 1 90.56 107 GLU A CA 1
ATOM 834 C C . GLU A 1 107 ? -17.438 14.18 7.27 1 90.56 107 GLU A C 1
ATOM 836 O O . GLU A 1 107 ? -17.078 13.047 7.602 1 90.56 107 GLU A O 1
ATOM 841 N N . GLU A 1 108 ? -17.625 14.609 6.039 1 92.75 108 GLU A N 1
ATOM 842 C CA . GLU A 1 108 ? -17.422 13.672 4.941 1 92.75 108 GLU A CA 1
ATOM 843 C C . GLU A 1 108 ? -15.953 13.242 4.852 1 92.75 108 GLU A C 1
ATOM 845 O O . GLU A 1 108 ? -15.664 12.078 4.582 1 92.75 108 GLU A O 1
ATOM 850 N N . THR A 1 109 ? -15.133 14.148 5.125 1 93.06 109 THR A N 1
ATOM 851 C CA . THR A 1 109 ? -13.703 13.859 5.094 1 93.06 109 THR A CA 1
ATOM 852 C C . THR A 1 109 ? -13.32 12.867 6.184 1 93.06 109 THR A C 1
ATOM 854 O O . THR A 1 109 ? -12.609 11.891 5.926 1 93.06 109 THR A O 1
ATOM 857 N N . ALA A 1 110 ? -13.836 13.102 7.324 1 93.69 110 ALA A N 1
ATOM 858 C CA . ALA A 1 110 ? -13.539 12.211 8.445 1 93.69 110 ALA A CA 1
ATOM 859 C C . ALA A 1 110 ? -14.094 10.812 8.188 1 93.69 110 ALA A C 1
ATOM 861 O O . ALA A 1 110 ? -13.445 9.812 8.516 1 93.69 110 ALA A O 1
ATOM 862 N N . LEU A 1 111 ? -15.281 10.766 7.652 1 96.25 111 LEU A N 1
ATOM 863 C CA . LEU A 1 111 ? -15.867 9.469 7.336 1 96.25 111 LEU A CA 1
ATOM 864 C C . LEU A 1 111 ? -15.039 8.734 6.285 1 96.25 111 LEU A C 1
ATOM 866 O O . LEU A 1 111 ? -14.781 7.539 6.418 1 96.25 111 LEU A O 1
ATOM 870 N N . LEU A 1 112 ? -14.664 9.508 5.285 1 96.94 112 LEU A N 1
ATOM 871 C CA . LEU A 1 112 ? -13.812 8.93 4.254 1 96.94 112 LEU A CA 1
ATOM 872 C C . LEU A 1 112 ? -12.508 8.422 4.852 1 96.94 112 LEU A C 1
ATOM 874 O O . LEU A 1 112 ? -12.023 7.352 4.48 1 96.94 112 LEU A O 1
ATOM 878 N N . ALA A 1 113 ? -11.961 9.164 5.727 1 96.94 113 ALA A N 1
ATOM 879 C CA . ALA A 1 113 ? -10.711 8.789 6.383 1 96.94 113 ALA A CA 1
ATOM 880 C C . ALA A 1 113 ? -10.875 7.488 7.164 1 96.94 113 ALA A C 1
ATOM 882 O O . ALA A 1 113 ? -10.023 6.598 7.082 1 96.94 113 ALA A O 1
ATOM 883 N N . GLU A 1 114 ? -11.922 7.406 7.883 1 97.38 114 GLU A N 1
ATOM 884 C CA . GLU A 1 114 ? -12.188 6.199 8.656 1 97.38 114 GLU A CA 1
ATOM 885 C C . GLU A 1 114 ? -12.367 4.984 7.746 1 97.38 114 GLU A C 1
ATOM 887 O O . GLU A 1 114 ? -11.828 3.912 8.016 1 97.38 114 GLU A O 1
ATOM 892 N N . GLU A 1 115 ? -13.125 5.18 6.703 1 97.94 115 GLU A N 1
ATOM 893 C CA . GLU A 1 115 ? -13.344 4.094 5.75 1 97.94 115 GLU A CA 1
ATOM 894 C C . GLU A 1 115 ? -12.039 3.682 5.074 1 97.94 115 GLU A C 1
ATOM 896 O O . GLU A 1 115 ? -11.797 2.494 4.848 1 97.94 115 GLU A O 1
ATOM 901 N N . THR A 1 116 ? -11.25 4.645 4.742 1 97.88 116 THR A N 1
ATOM 902 C CA . THR A 1 116 ? -9.969 4.379 4.094 1 97.88 116 THR A CA 1
ATOM 903 C C . THR A 1 116 ? -9.039 3.621 5.035 1 97.88 116 THR A C 1
ATOM 905 O O . THR A 1 116 ? -8.367 2.672 4.621 1 97.88 116 THR A O 1
ATOM 908 N N . LEU A 1 117 ? -9.047 3.994 6.262 1 97.81 117 LEU A N 1
ATOM 909 C CA . LEU A 1 117 ? -8.219 3.326 7.262 1 97.81 117 LEU A CA 1
ATOM 910 C C . LEU A 1 117 ? -8.656 1.879 7.449 1 97.81 117 LEU A C 1
ATOM 912 O O . LEU A 1 117 ? -7.824 0.973 7.5 1 97.81 117 LEU A O 1
ATOM 916 N N . LYS A 1 118 ? -9.906 1.687 7.547 1 97.56 118 LYS A N 1
ATOM 917 C CA . LYS A 1 118 ? -10.438 0.335 7.676 1 97.56 118 LYS A CA 1
ATOM 918 C C . LYS A 1 118 ? -10.102 -0.512 6.453 1 97.56 118 LYS A C 1
ATOM 920 O O . LYS A 1 118 ? -9.758 -1.688 6.582 1 97.56 118 LYS A O 1
ATOM 925 N N . ALA A 1 119 ? -10.242 0.073 5.293 1 98.19 119 ALA A N 1
ATOM 926 C CA . ALA A 1 119 ? -9.898 -0.63 4.059 1 98.19 119 ALA A CA 1
ATOM 927 C C . ALA A 1 119 ? -8.422 -1.006 4.031 1 98.19 119 ALA A C 1
ATOM 929 O O . ALA A 1 119 ? -8.062 -2.094 3.576 1 98.19 119 ALA A O 1
ATOM 930 N N . TRP A 1 120 ? -7.59 -0.133 4.492 1 97.69 120 TRP A N 1
ATOM 931 C CA . TRP A 1 120 ? -6.16 -0.397 4.594 1 97.69 120 TRP A CA 1
ATOM 932 C C . TRP A 1 120 ? -5.891 -1.62 5.465 1 97.69 120 TRP A C 1
ATOM 934 O O . TRP A 1 120 ? -5.156 -2.525 5.066 1 97.69 120 TRP A O 1
ATOM 944 N N . GLU A 1 121 ? -6.5 -1.656 6.578 1 96.31 121 GLU A N 1
ATOM 945 C CA . GLU A 1 121 ? -6.293 -2.758 7.512 1 96.31 121 GLU A CA 1
ATOM 946 C C . GLU A 1 121 ? -6.816 -4.07 6.941 1 96.31 121 GLU A C 1
ATOM 948 O O . GLU A 1 121 ? -6.168 -5.113 7.07 1 96.31 121 GLU A O 1
ATOM 953 N N . LYS A 1 122 ? -7.965 -4.008 6.371 1 96.69 122 LYS A N 1
ATOM 954 C CA . LYS A 1 122 ? -8.555 -5.199 5.77 1 96.69 122 LYS A CA 1
ATOM 955 C C . LYS A 1 122 ? -7.684 -5.73 4.633 1 96.69 122 LYS A C 1
ATOM 957 O O . LYS A 1 122 ? -7.449 -6.938 4.539 1 96.69 122 LYS A O 1
ATOM 962 N N . MET A 1 123 ? -7.23 -4.828 3.797 1 97.25 123 MET A N 1
ATOM 963 C CA . MET A 1 123 ? -6.379 -5.215 2.674 1 97.25 123 MET A CA 1
ATOM 964 C C . MET A 1 123 ? -5.082 -5.844 3.166 1 97.25 123 MET A C 1
ATOM 966 O O . MET A 1 123 ? -4.691 -6.914 2.699 1 97.25 123 MET A O 1
ATOM 970 N N . LYS A 1 124 ? -4.469 -5.18 4.105 1 95.75 124 LYS A N 1
ATOM 971 C CA . LYS A 1 124 ? -3.213 -5.672 4.664 1 95.75 124 LYS A CA 1
ATOM 972 C C . LYS A 1 124 ? -3.389 -7.055 5.285 1 95.75 124 LYS A C 1
ATOM 974 O O . LYS A 1 124 ? -2.594 -7.961 5.031 1 95.75 124 LYS A O 1
ATOM 979 N N . GLY A 1 125 ? -4.418 -7.211 6.059 1 94.12 125 GLY A N 1
ATOM 980 C CA . GLY A 1 125 ? -4.699 -8.5 6.672 1 94.12 125 GLY A CA 1
ATOM 981 C C . GLY A 1 125 ? -4.953 -9.602 5.664 1 94.12 125 GLY A C 1
ATOM 982 O O . GLY A 1 125 ? -4.43 -10.711 5.797 1 94.12 125 GLY A O 1
ATOM 983 N N . GLY A 1 126 ? -5.816 -9.273 4.711 1 95.5 126 GLY A N 1
ATOM 984 C CA . GLY A 1 126 ? -6.094 -10.25 3.668 1 95.5 126 GLY A CA 1
ATOM 985 C C . GLY A 1 126 ? -4.859 -10.656 2.889 1 95.5 126 GLY A C 1
ATOM 986 O O . GLY A 1 126 ? -4.648 -11.844 2.621 1 95.5 126 GLY A O 1
ATOM 987 N N . ALA A 1 127 ? -4.066 -9.672 2.541 1 94.81 127 ALA A N 1
ATOM 988 C CA . ALA A 1 127 ? -2.846 -9.938 1.784 1 94.81 127 ALA A CA 1
ATOM 989 C C . ALA A 1 127 ? -1.899 -10.844 2.572 1 94.81 127 ALA A C 1
ATOM 991 O O . ALA A 1 127 ? -1.341 -11.797 2.025 1 94.81 127 ALA A O 1
ATOM 992 N N . LYS A 1 128 ? -1.732 -10.547 3.799 1 92.44 128 LYS A N 1
ATOM 993 C CA . LYS A 1 128 ? -0.84 -11.352 4.633 1 92.44 128 LYS A CA 1
ATOM 994 C C . LYS A 1 128 ? -1.313 -12.797 4.711 1 92.44 128 LYS A C 1
ATOM 996 O O . LYS A 1 128 ? -0.505 -13.727 4.641 1 92.44 128 LYS A O 1
ATOM 1001 N N . LYS A 1 129 ? -2.549 -13.008 4.836 1 91.94 129 LYS A N 1
ATOM 1002 C CA . LYS A 1 129 ? -3.094 -14.359 4.879 1 91.94 129 LYS A CA 1
ATOM 1003 C C . LYS A 1 129 ? -2.873 -15.086 3.557 1 91.94 129 LYS A C 1
ATOM 1005 O O . LYS A 1 129 ? -2.479 -16.25 3.541 1 91.94 129 LYS A O 1
ATOM 1010 N N . LEU A 1 130 ? -3.16 -14.391 2.512 1 92.62 130 LEU A N 1
ATOM 1011 C CA . LEU A 1 130 ? -3.025 -14.992 1.19 1 92.62 130 LEU A CA 1
ATOM 1012 C C . LEU A 1 130 ? -1.571 -15.344 0.899 1 92.62 130 LEU A C 1
ATOM 1014 O O . LEU A 1 130 ? -1.291 -16.344 0.242 1 92.62 130 LEU A O 1
ATOM 1018 N N . MET A 1 131 ? -0.687 -14.531 1.362 1 90 131 MET A N 1
ATOM 1019 C CA . MET A 1 131 ? 0.734 -14.734 1.095 1 90 131 MET A CA 1
ATOM 1020 C C . MET A 1 131 ? 1.233 -16.016 1.759 1 90 131 MET A C 1
ATOM 1022 O O . MET A 1 131 ? 2.281 -16.547 1.386 1 90 131 MET A O 1
ATOM 1026 N N . ARG A 1 132 ? 0.561 -16.484 2.703 1 85.44 132 ARG A N 1
ATOM 1027 C CA . ARG A 1 132 ? 0.937 -17.75 3.338 1 85.44 132 ARG A CA 1
ATOM 1028 C C . ARG A 1 132 ? 0.73 -18.922 2.389 1 85.44 132 ARG A C 1
ATOM 1030 O O . ARG A 1 132 ? 1.443 -19.922 2.469 1 85.44 132 ARG A O 1
ATOM 1037 N N . MET A 1 133 ? -0.161 -18.766 1.51 1 83.56 133 MET A N 1
ATOM 1038 C CA . MET A 1 133 ? -0.481 -19.828 0.568 1 83.56 133 MET A CA 1
ATOM 1039 C C . MET A 1 133 ? 0.167 -19.578 -0.788 1 83.56 133 MET A C 1
ATOM 1041 O O . MET A 1 133 ? 0.469 -20.516 -1.523 1 83.56 133 MET A O 1
ATOM 1045 N N . TYR A 1 134 ? 0.324 -18.328 -1.003 1 84.31 134 TYR A N 1
ATOM 1046 C CA . TYR A 1 134 ? 0.886 -17.922 -2.287 1 84.31 134 TYR A CA 1
ATOM 1047 C C . TYR A 1 134 ? 2.184 -17.141 -2.094 1 84.31 134 TYR A C 1
ATOM 1049 O O . TYR A 1 134 ? 2.176 -15.914 -2.057 1 84.31 134 TYR A O 1
ATOM 1057 N N . PRO A 1 135 ? 3.176 -17.828 -2.086 1 81.56 135 PRO A N 1
ATOM 1058 C CA . PRO A 1 135 ? 4.453 -17.156 -1.822 1 81.56 135 PRO A CA 1
ATOM 1059 C C . PRO A 1 135 ? 4.82 -16.141 -2.893 1 81.56 135 PRO A C 1
ATOM 1061 O O . PRO A 1 135 ? 4.457 -16.297 -4.059 1 81.56 135 PRO A O 1
ATOM 1064 N N . VAL A 1 136 ? 5.484 -15.133 -2.408 1 83.31 136 VAL A N 1
ATOM 1065 C CA . VAL A 1 136 ? 6.035 -14.086 -3.268 1 83.31 136 VAL A CA 1
ATOM 1066 C C . VAL A 1 136 ? 7.527 -14.336 -3.488 1 83.31 136 VAL A C 1
ATOM 1068 O O . VAL A 1 136 ? 8.289 -14.492 -2.529 1 83.31 136 VAL A O 1
ATOM 1071 N N . ARG A 1 137 ? 7.875 -14.383 -4.703 1 80.06 137 ARG A N 1
ATOM 1072 C CA . ARG A 1 137 ? 9.266 -14.664 -5.027 1 80.06 137 ARG A CA 1
ATOM 1073 C C . ARG A 1 137 ? 9.922 -13.484 -5.734 1 80.06 137 ARG A C 1
ATOM 1075 O O . ARG A 1 137 ? 9.289 -12.82 -6.562 1 80.06 137 ARG A O 1
ATOM 1082 N N . VAL A 1 138 ? 11.164 -13.281 -5.34 1 75.81 138 VAL A N 1
ATOM 1083 C CA . VAL A 1 138 ? 11.969 -12.219 -5.941 1 75.81 138 VAL A CA 1
ATOM 1084 C C . VAL A 1 138 ? 13.227 -12.82 -6.566 1 75.81 138 VAL A C 1
ATOM 1086 O O . VAL A 1 138 ? 13.75 -13.82 -6.082 1 75.81 138 VAL A O 1
ATOM 1089 N N . CYS A 1 139 ? 13.656 -12.422 -7.812 1 69.12 139 CYS A N 1
ATOM 1090 C CA . CYS A 1 139 ? 14.883 -12.938 -8.398 1 69.12 139 CYS A CA 1
ATOM 1091 C C . CYS A 1 139 ? 16.094 -12.141 -7.926 1 69.12 139 CYS A C 1
ATOM 1093 O O . CYS A 1 139 ? 17.234 -12.609 -8.016 1 69.12 139 CYS A O 1
ATOM 1095 N N . GLY A 1 140 ? 15.914 -11.086 -7.312 1 68.31 140 GLY A N 1
ATOM 1096 C CA . GLY A 1 140 ? 17 -10.273 -6.777 1 68.31 140 GLY A CA 1
ATOM 1097 C C . GLY A 1 140 ? 17.578 -9.32 -7.801 1 68.31 140 GLY A C 1
ATOM 1098 O O . GLY A 1 140 ? 18.344 -8.414 -7.449 1 68.31 140 GLY A O 1
ATOM 1099 N N . TYR A 1 141 ? 17.219 -9.523 -9.078 1 71.44 141 TYR A N 1
ATOM 1100 C CA . TYR A 1 141 ? 17.781 -8.68 -10.125 1 71.44 141 TYR A CA 1
ATOM 1101 C C . TYR A 1 141 ? 16.703 -7.84 -10.789 1 71.44 141 TYR A C 1
ATOM 1103 O O . TYR A 1 141 ? 16.984 -6.793 -11.375 1 71.44 141 TYR A O 1
ATOM 1111 N N . CYS A 1 142 ? 15.523 -8.359 -10.742 1 72.56 142 CYS A N 1
ATOM 1112 C CA . CYS A 1 142 ? 14.383 -7.645 -11.32 1 72.56 142 CYS A CA 1
ATOM 1113 C C . CYS A 1 142 ? 13.508 -7.035 -10.234 1 72.56 142 CYS A C 1
ATOM 1115 O O . CYS A 1 142 ? 13.391 -7.594 -9.141 1 72.56 142 CYS A O 1
ATOM 1117 N N . PRO A 1 143 ? 12.93 -5.926 -10.547 1 77.44 143 PRO A N 1
ATOM 1118 C CA . PRO A 1 143 ? 12.055 -5.277 -9.562 1 77.44 143 PRO A CA 1
ATOM 1119 C C . PRO A 1 143 ? 10.695 -5.965 -9.43 1 77.44 143 PRO A C 1
ATOM 1121 O O . PRO A 1 143 ? 10.008 -5.785 -8.43 1 77.44 143 PRO A O 1
ATOM 1124 N N . GLU A 1 144 ? 10.406 -6.734 -10.438 1 80.5 144 GLU A N 1
ATOM 1125 C CA . GLU A 1 144 ? 9.102 -7.395 -10.422 1 80.5 144 GLU A CA 1
ATOM 1126 C C . GLU A 1 144 ? 9.156 -8.695 -9.625 1 80.5 144 GLU A C 1
ATOM 1128 O O . GLU A 1 144 ? 10.195 -9.352 -9.562 1 80.5 144 GLU A O 1
ATOM 1133 N N . VAL A 1 145 ? 8.016 -8.969 -9.047 1 82.12 145 VAL A N 1
ATOM 1134 C CA . VAL A 1 145 ? 7.957 -10.203 -8.281 1 82.12 145 VAL A CA 1
ATOM 1135 C C . VAL A 1 145 ? 7.047 -11.211 -8.984 1 82.12 145 VAL A C 1
ATOM 1137 O O . VAL A 1 145 ? 6.289 -10.844 -9.883 1 82.12 145 VAL A O 1
ATOM 1140 N N . HIS A 1 146 ? 7.258 -12.43 -8.57 1 80.62 146 HIS A N 1
ATOM 1141 C CA . HIS A 1 146 ? 6.398 -13.516 -9.031 1 80.62 146 HIS A CA 1
ATOM 1142 C C . HIS A 1 146 ? 5.516 -14.031 -7.898 1 80.62 146 HIS A C 1
ATOM 1144 O O . HIS A 1 146 ? 5.969 -14.156 -6.758 1 80.62 146 HIS A O 1
ATOM 1150 N N . ILE A 1 147 ? 4.258 -14.242 -8.297 1 83.69 147 ILE A N 1
ATOM 1151 C CA . ILE A 1 147 ? 3.307 -14.695 -7.289 1 83.69 147 ILE A CA 1
ATOM 1152 C C . ILE A 1 147 ? 2.557 -15.922 -7.797 1 83.69 147 ILE A C 1
ATOM 1154 O O . ILE A 1 147 ? 2.02 -15.914 -8.906 1 83.69 147 ILE A O 1
ATOM 1158 N N . GLY A 1 148 ? 2.549 -16.922 -7 1 75.19 148 GLY A N 1
ATOM 1159 C CA . GLY A 1 148 ? 1.813 -18.109 -7.391 1 75.19 148 GLY A CA 1
ATOM 1160 C C . GLY A 1 148 ? 1.794 -19.188 -6.316 1 75.19 148 GLY A C 1
ATOM 1161 O O . GLY A 1 148 ? 2.404 -19.016 -5.258 1 75.19 148 GLY A O 1
ATOM 1162 N N . PRO A 1 149 ? 0.81 -20.109 -6.547 1 64.69 149 PRO A N 1
ATOM 1163 C CA . PRO A 1 149 ? 0.779 -21.203 -5.574 1 64.69 149 PRO A CA 1
ATOM 1164 C C . PRO A 1 149 ? 2.137 -21.891 -5.406 1 64.69 149 PRO A C 1
ATOM 1166 O O . PRO A 1 149 ? 3.029 -21.703 -6.234 1 64.69 149 PRO A O 1
ATOM 1169 N N . SER A 1 150 ? 2.238 -22.516 -4.156 1 55.16 150 SER A N 1
ATOM 1170 C CA . SER A 1 150 ? 3.447 -23.266 -3.857 1 55.16 150 SER A CA 1
ATOM 1171 C C . SER A 1 150 ? 3.895 -24.094 -5.059 1 55.16 150 SER A C 1
ATOM 1173 O O . SER A 1 150 ? 3.064 -24.656 -5.773 1 55.16 150 SER A O 1
ATOM 1175 N N . GLY A 1 151 ? 5.117 -23.828 -5.555 1 48.31 151 GLY A N 1
ATOM 1176 C CA . GLY A 1 151 ? 5.676 -24.531 -6.688 1 48.31 151 GLY A CA 1
ATOM 1177 C C . GLY A 1 151 ? 6.02 -23.625 -7.855 1 48.31 151 GLY A C 1
ATOM 1178 O O . GLY A 1 151 ? 6.539 -24.094 -8.875 1 48.31 151 GLY A O 1
ATOM 1179 N N . HIS A 1 152 ? 5.309 -22.531 -7.738 1 50.09 152 HIS A N 1
ATOM 1180 C CA . HIS A 1 152 ? 5.617 -21.703 -8.898 1 50.09 152 HIS A CA 1
ATOM 1181 C C . HIS A 1 152 ? 7.121 -21.469 -9.016 1 50.09 152 HIS A C 1
ATOM 1183 O O . HIS A 1 152 ? 7.789 -21.219 -8.008 1 50.09 152 HIS A O 1
ATOM 1189 N N . LYS A 1 153 ? 7.684 -22.141 -9.898 1 47.53 153 LYS A N 1
ATOM 1190 C CA . LYS A 1 153 ? 9.109 -22.062 -10.211 1 47.53 153 LYS A CA 1
ATOM 1191 C C . LYS A 1 153 ? 9.531 -20.609 -10.438 1 47.53 153 LYS A C 1
ATOM 1193 O O . LYS A 1 153 ? 9.289 -20.031 -11.5 1 47.53 153 LYS A O 1
ATOM 1198 N N . ALA A 1 154 ? 9.031 -19.719 -9.664 1 48.91 154 ALA A N 1
ATOM 1199 C CA . ALA A 1 154 ? 9.617 -18.422 -9.969 1 48.91 154 ALA A CA 1
ATOM 1200 C C . ALA A 1 154 ? 11.141 -18.516 -10.039 1 48.91 154 ALA A C 1
ATOM 1202 O O . ALA A 1 154 ? 11.812 -18.641 -9.008 1 48.91 154 ALA A O 1
ATOM 1203 N N . GLN A 1 155 ? 11.578 -19.25 -10.969 1 51.19 155 GLN A N 1
ATOM 1204 C CA . GLN A 1 155 ? 13 -19.312 -11.297 1 51.19 155 GLN A CA 1
ATOM 1205 C C . GLN A 1 155 ? 13.578 -17.922 -11.523 1 51.19 155 GLN A C 1
ATOM 1207 O O . GLN A 1 155 ? 12.844 -16.969 -11.805 1 51.19 155 GLN A O 1
ATOM 1212 N N . ASN A 1 156 ? 14.805 -17.766 -11.148 1 58.41 156 ASN A N 1
ATOM 1213 C CA . ASN A 1 156 ? 15.648 -16.641 -11.562 1 58.41 156 ASN A CA 1
ATOM 1214 C C . ASN A 1 156 ? 15.406 -16.281 -13.023 1 58.41 156 ASN A C 1
ATOM 1216 O O . ASN A 1 156 ? 15.438 -17.141 -13.898 1 58.41 156 ASN A O 1
ATOM 1220 N N . CYS A 1 157 ? 14.734 -15.141 -13.164 1 65 157 CYS A N 1
ATOM 1221 C CA . CYS A 1 157 ? 14.453 -14.656 -14.508 1 65 157 CYS A CA 1
ATOM 1222 C C . CYS A 1 157 ? 15.672 -14.805 -15.406 1 65 157 CYS A C 1
ATOM 1224 O O . CYS A 1 157 ? 15.594 -14.547 -16.609 1 65 157 CYS A O 1
ATOM 1226 N N . GLY A 1 158 ? 16.766 -15.383 -14.773 1 63.03 158 GLY A N 1
ATOM 1227 C CA . GLY A 1 158 ? 17.969 -15.531 -15.578 1 63.03 158 GLY A CA 1
ATOM 1228 C C . GLY A 1 158 ? 18.781 -14.25 -15.68 1 63.03 158 GLY A C 1
ATOM 1229 O O . GLY A 1 158 ? 19.797 -14.219 -16.359 1 63.03 158 GLY A O 1
ATOM 1230 N N . ALA A 1 159 ? 18.156 -13.109 -15.062 1 62 159 ALA A N 1
ATOM 1231 C CA . ALA A 1 159 ? 18.969 -11.898 -15.062 1 62 159 ALA A CA 1
ATOM 1232 C C . ALA A 1 159 ? 20.172 -12.047 -14.141 1 62 159 ALA A C 1
ATOM 1234 O O . ALA A 1 159 ? 20.109 -12.758 -13.133 1 62 159 ALA A O 1
ATOM 1235 N N . HIS A 1 160 ? 21.312 -11.891 -14.688 1 57.41 160 HIS A N 1
ATOM 1236 C CA . HIS A 1 160 ? 22.547 -11.906 -13.906 1 57.41 160 HIS A CA 1
ATOM 1237 C C . HIS A 1 160 ? 23.156 -10.508 -13.812 1 57.41 160 HIS A C 1
ATOM 1239 O O . HIS A 1 160 ? 22.969 -9.688 -14.719 1 57.41 160 HIS A O 1
ATOM 1245 N N . LYS A 1 161 ? 23.406 -10.031 -12.516 1 53.47 161 LYS A N 1
ATOM 1246 C CA . LYS A 1 161 ? 24.219 -8.828 -12.422 1 53.47 161 LYS A CA 1
ATOM 1247 C C . LYS A 1 161 ? 25.469 -8.945 -13.305 1 53.47 161 LYS A C 1
ATOM 1249 O O . LYS A 1 161 ? 26.188 -9.945 -13.258 1 53.47 161 LYS A O 1
ATOM 1254 N N . HIS A 1 162 ? 25.328 -8.547 -14.5 1 43.72 162 HIS A N 1
ATOM 1255 C CA . HIS A 1 162 ? 26.641 -8.414 -15.117 1 43.72 162 HIS A CA 1
ATOM 1256 C C . HIS A 1 162 ? 27.5 -7.406 -14.367 1 43.72 162 HIS A C 1
ATOM 1258 O O . HIS A 1 162 ? 26.984 -6.461 -13.773 1 43.72 162 HIS A O 1
ATOM 1264 N N . MET B 1 1 ? 42.281 -17.281 -3.836 1 23.98 1 MET B N 1
ATOM 1265 C CA . MET B 1 1 ? 41.25 -17.594 -2.861 1 23.98 1 MET B CA 1
ATOM 1266 C C . MET B 1 1 ? 39.906 -17.125 -3.346 1 23.98 1 MET B C 1
ATOM 1268 O O . MET B 1 1 ? 39.688 -15.93 -3.582 1 23.98 1 MET B O 1
ATOM 1272 N N . LYS B 1 2 ? 39.219 -17.938 -4.172 1 26.59 2 LYS B N 1
ATOM 1273 C CA . LYS B 1 2 ? 38.094 -17.719 -5.055 1 26.59 2 LYS B CA 1
ATOM 1274 C C . LYS B 1 2 ? 36.844 -17.359 -4.254 1 26.59 2 LYS B C 1
ATOM 1276 O O . LYS B 1 2 ? 36.469 -18.078 -3.316 1 26.59 2 LYS B O 1
ATOM 1281 N N . LEU B 1 3 ? 36.562 -16.141 -3.93 1 24.98 3 LEU B N 1
ATOM 1282 C CA . LEU B 1 3 ? 35.438 -15.664 -3.102 1 24.98 3 LEU B CA 1
ATOM 1283 C C . LEU B 1 3 ? 34.156 -16.328 -3.506 1 24.98 3 LEU B C 1
ATOM 1285 O O . LEU B 1 3 ? 33.719 -16.234 -4.66 1 24.98 3 LEU B O 1
ATOM 1289 N N . LEU B 1 4 ? 33.844 -17.594 -3.08 1 24.58 4 LEU B N 1
ATOM 1290 C CA . LEU B 1 4 ? 32.656 -18.453 -3.174 1 24.58 4 LEU B CA 1
ATOM 1291 C C . LEU B 1 4 ? 31.375 -17.656 -2.953 1 24.58 4 LEU B C 1
ATOM 1293 O O . LEU B 1 4 ? 31.078 -17.266 -1.826 1 24.58 4 LEU B O 1
ATOM 1297 N N . VAL B 1 5 ? 31.156 -16.609 -3.637 1 29.67 5 VAL B N 1
ATOM 1298 C CA . VAL B 1 5 ? 29.906 -15.859 -3.555 1 29.67 5 VAL B CA 1
ATOM 1299 C C . VAL B 1 5 ? 28.734 -16.828 -3.586 1 29.67 5 VAL B C 1
ATOM 1301 O O . VAL B 1 5 ? 28.547 -17.562 -4.562 1 29.67 5 VAL B O 1
ATOM 1304 N N . GLU B 1 6 ? 28.547 -17.578 -2.518 1 30.47 6 GLU B N 1
ATOM 1305 C CA . GLU B 1 6 ? 27.469 -18.547 -2.303 1 30.47 6 GLU B CA 1
ATOM 1306 C C . GLU B 1 6 ? 26.188 -18.109 -3.012 1 30.47 6 GLU B C 1
ATOM 1308 O O . GLU B 1 6 ? 25.766 -16.953 -2.895 1 30.47 6 GLU B O 1
ATOM 1313 N N . TYR B 1 7 ? 25.938 -18.594 -4.199 1 31.94 7 TYR B N 1
ATOM 1314 C CA . TYR B 1 7 ? 24.75 -18.562 -5.051 1 31.94 7 TYR B CA 1
ATOM 1315 C C . TYR B 1 7 ? 23.484 -18.797 -4.23 1 31.94 7 TYR B C 1
ATOM 1317 O O . TYR B 1 7 ? 23.266 -19.891 -3.719 1 31.94 7 TYR B O 1
ATOM 1325 N N . VAL B 1 8 ? 23.328 -18.141 -3.104 1 36.72 8 VAL B N 1
ATOM 1326 C CA . VAL B 1 8 ? 22.078 -18.391 -2.398 1 36.72 8 VAL B CA 1
ATOM 1327 C C . VAL B 1 8 ? 20.953 -18.625 -3.404 1 36.72 8 VAL B C 1
ATOM 1329 O O . VAL B 1 8 ? 20.812 -17.875 -4.379 1 36.72 8 VAL B O 1
ATOM 1332 N N . PRO B 1 9 ? 20.516 -19.828 -3.693 1 42.22 9 PRO B N 1
ATOM 1333 C CA . PRO B 1 9 ? 19.391 -20.156 -4.566 1 42.22 9 PRO B CA 1
ATOM 1334 C C . PRO B 1 9 ? 18.234 -19.141 -4.457 1 42.22 9 PRO B C 1
ATOM 1336 O O . PRO B 1 9 ? 17.734 -18.906 -3.357 1 42.22 9 PRO B O 1
ATOM 1339 N N . ILE B 1 10 ? 18.375 -18.031 -5.121 1 43.44 10 ILE B N 1
ATOM 1340 C CA . ILE B 1 10 ? 17.875 -16.672 -5.043 1 43.44 10 ILE B CA 1
ATOM 1341 C C . ILE B 1 10 ? 16.344 -16.688 -5.02 1 43.44 10 ILE B C 1
ATOM 1343 O O . ILE B 1 10 ? 15.711 -15.641 -4.824 1 43.44 10 ILE B O 1
ATOM 1347 N N . THR B 1 11 ? 15.664 -17.859 -5.441 1 50.59 11 THR B N 1
ATOM 1348 C CA . THR B 1 11 ? 14.242 -17.562 -5.312 1 50.59 11 THR B CA 1
ATOM 1349 C C . THR B 1 11 ? 13.883 -17.234 -3.867 1 50.59 11 THR B C 1
ATOM 1351 O O . THR B 1 11 ? 13.797 -18.125 -3.021 1 50.59 11 THR B O 1
ATOM 1354 N N . MET B 1 12 ? 14.352 -16.188 -3.348 1 56.91 12 MET B N 1
ATOM 1355 C CA . MET B 1 12 ? 14.078 -15.875 -1.948 1 56.91 12 MET B CA 1
ATOM 1356 C C . MET B 1 12 ? 12.586 -15.641 -1.729 1 56.91 12 MET B C 1
ATOM 1358 O O . MET B 1 12 ? 11.945 -14.93 -2.506 1 56.91 12 MET B O 1
ATOM 1362 N N . LEU B 1 13 ? 11.992 -16.812 -1.353 1 62.19 13 LEU B N 1
ATOM 1363 C CA . LEU B 1 13 ? 10.633 -16.656 -0.853 1 62.19 13 LEU B CA 1
ATOM 1364 C C . LEU B 1 13 ? 10.523 -15.477 0.103 1 62.19 13 LEU B C 1
ATOM 1366 O O . LEU B 1 13 ? 11.383 -15.297 0.972 1 62.19 13 LEU B O 1
ATOM 1370 N N . CYS B 1 14 ? 9.836 -14.414 -0.382 1 59.62 14 CYS B N 1
ATOM 1371 C CA . CYS B 1 14 ? 9.562 -13.258 0.465 1 59.62 14 CYS B CA 1
ATOM 1372 C C . CYS B 1 14 ? 8.148 -13.328 1.039 1 59.62 14 CYS B C 1
ATOM 1374 O O . CYS B 1 14 ? 7.195 -13.633 0.321 1 59.62 14 CYS B O 1
ATOM 1376 N N . ASN B 1 15 ? 8.18 -13.438 2.295 1 70.19 15 ASN B N 1
ATOM 1377 C CA . ASN B 1 15 ? 6.898 -13.492 2.984 1 70.19 15 ASN B CA 1
ATOM 1378 C C . ASN B 1 15 ? 6.609 -12.195 3.738 1 70.19 15 ASN B C 1
ATOM 1380 O O . ASN B 1 15 ? 5.797 -12.188 4.664 1 70.19 15 ASN B O 1
ATOM 1384 N N . ASN B 1 16 ? 7.301 -11.242 3.373 1 81.31 16 ASN B N 1
ATOM 1385 C CA . ASN B 1 16 ? 7.07 -9.953 4.008 1 81.31 16 ASN B CA 1
ATOM 1386 C C . ASN B 1 16 ? 6.078 -9.109 3.215 1 81.31 16 ASN B C 1
ATOM 1388 O O . ASN B 1 16 ? 6.145 -9.055 1.986 1 81.31 16 ASN B O 1
ATOM 1392 N N . PHE B 1 17 ? 5.242 -8.602 3.971 1 87.75 17 PHE B N 1
ATOM 1393 C CA . PHE B 1 17 ? 4.238 -7.75 3.344 1 87.75 17 PHE B CA 1
ATOM 1394 C C . PHE B 1 17 ? 4.898 -6.711 2.445 1 87.75 17 PHE B C 1
ATOM 1396 O O . PHE B 1 17 ? 4.363 -6.367 1.391 1 87.75 17 PHE B O 1
ATOM 1403 N N . ALA B 1 18 ? 6.055 -6.219 2.816 1 87.56 18 ALA B N 1
ATOM 1404 C CA . ALA B 1 18 ? 6.773 -5.188 2.072 1 87.56 18 ALA B CA 1
ATOM 1405 C C . ALA B 1 18 ? 7.203 -5.699 0.7 1 87.56 18 ALA B C 1
ATOM 1407 O O . ALA B 1 18 ? 7.578 -4.914 -0.174 1 87.56 18 ALA B O 1
ATOM 1408 N N . ASP B 1 19 ? 7.117 -6.961 0.48 1 85.25 19 ASP B N 1
ATOM 1409 C CA . ASP B 1 19 ? 7.492 -7.531 -0.808 1 85.25 19 ASP B CA 1
ATOM 1410 C C . ASP B 1 19 ? 6.406 -7.293 -1.854 1 85.25 19 ASP B C 1
ATOM 1412 O O . ASP B 1 19 ? 6.66 -7.406 -3.055 1 85.25 19 ASP B O 1
ATOM 1416 N N . ILE B 1 20 ? 5.199 -6.98 -1.385 1 90.94 20 ILE B N 1
ATOM 1417 C CA . ILE B 1 20 ? 4.164 -6.754 -2.387 1 90.94 20 ILE B CA 1
ATOM 1418 C C . ILE B 1 20 ? 3.674 -5.309 -2.307 1 90.94 20 ILE B C 1
ATOM 1420 O O . ILE B 1 20 ? 3.07 -4.797 -3.254 1 90.94 20 ILE B O 1
ATOM 1424 N N . LEU B 1 21 ? 3.859 -4.719 -1.211 1 92.75 21 LEU B N 1
ATOM 1425 C CA . LEU B 1 21 ? 3.443 -3.338 -0.982 1 92.75 21 LEU B CA 1
ATOM 1426 C C . LEU B 1 21 ? 4.336 -2.668 0.059 1 92.75 21 LEU B C 1
ATOM 1428 O O . LEU B 1 21 ? 4.414 -3.127 1.201 1 92.75 21 LEU B O 1
ATOM 1432 N N . VAL B 1 22 ? 4.922 -1.512 -0.385 1 91.5 22 VAL B N 1
ATOM 1433 C CA . VAL B 1 22 ? 5.871 -0.844 0.502 1 91.5 22 VAL B CA 1
ATOM 1434 C C . VAL B 1 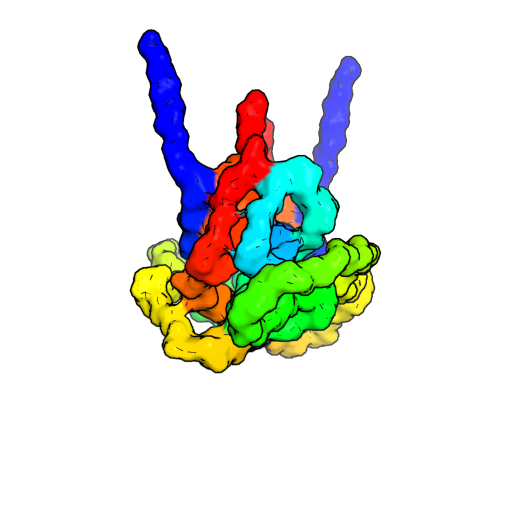22 ? 5.223 0.401 1.104 1 91.5 22 VAL B C 1
ATOM 1436 O O . VAL B 1 22 ? 5.059 1.415 0.422 1 91.5 22 VAL B O 1
ATOM 1439 N N . PRO B 1 23 ? 4.898 0.334 2.338 1 92.31 23 PRO B N 1
ATOM 1440 C CA . PRO B 1 23 ? 4.402 1.552 2.984 1 92.31 23 PRO B CA 1
ATOM 1441 C C . PRO B 1 23 ? 5.488 2.613 3.154 1 92.31 23 PRO B C 1
ATOM 1443 O O . PRO B 1 23 ? 6.625 2.287 3.504 1 92.31 23 PRO B O 1
ATOM 1446 N N . VAL B 1 24 ? 5.164 3.855 2.783 1 90.94 24 VAL B N 1
ATOM 1447 C CA . VAL B 1 24 ? 6.035 4.988 3.082 1 90.94 24 VAL B CA 1
ATOM 1448 C C . VAL B 1 24 ? 5.773 5.48 4.504 1 90.94 24 VAL B C 1
ATOM 1450 O O . VAL B 1 24 ? 4.621 5.574 4.934 1 90.94 24 VAL B O 1
ATOM 1453 N N . ASP B 1 25 ? 6.816 5.797 5.164 1 91.25 25 ASP B N 1
ATOM 1454 C CA . ASP B 1 25 ? 6.648 6.281 6.531 1 91.25 25 ASP B CA 1
ATOM 1455 C C . ASP B 1 25 ? 6.383 7.785 6.547 1 91.25 25 ASP B C 1
ATOM 1457 O O . ASP B 1 25 ? 6.914 8.523 5.719 1 91.25 25 ASP B O 1
ATOM 1461 N N . ALA B 1 26 ? 5.59 8.133 7.484 1 89.31 26 ALA B N 1
ATOM 1462 C CA . ALA B 1 26 ? 5.348 9.547 7.77 1 89.31 26 ALA B CA 1
ATOM 1463 C C . ALA B 1 26 ? 5.543 9.852 9.25 1 89.31 26 ALA B C 1
ATOM 1465 O O . ALA B 1 26 ? 5.34 8.977 10.102 1 89.31 26 ALA B O 1
ATOM 1466 N N . PHE B 1 27 ? 5.902 11.047 9.523 1 86.56 27 PHE B N 1
ATOM 1467 C CA . PHE B 1 27 ? 5.902 11.508 10.906 1 86.56 27 PHE B CA 1
ATOM 1468 C C . PHE B 1 27 ? 4.48 11.727 11.406 1 86.56 27 PHE B C 1
ATOM 1470 O O . PHE B 1 27 ? 3.662 12.336 10.711 1 86.56 27 PHE B O 1
ATOM 1477 N N . HIS B 1 28 ? 4.227 11.156 12.508 1 90.31 28 HIS B N 1
ATOM 1478 C CA . HIS B 1 28 ? 2.945 11.484 13.125 1 90.31 28 HIS B CA 1
ATOM 1479 C C . HIS B 1 28 ? 2.949 12.898 13.688 1 90.31 28 HIS B C 1
ATOM 1481 O O . HIS B 1 28 ? 3.791 13.242 14.523 1 90.31 28 HIS B O 1
ATOM 1487 N N . LEU B 1 29 ? 2.014 13.672 13.25 1 85.88 29 LEU B N 1
ATOM 1488 C CA . LEU B 1 29 ? 1.901 15.047 13.727 1 85.88 29 LEU B CA 1
ATOM 1489 C C . LEU B 1 29 ? 0.813 15.172 14.789 1 85.88 29 LEU B C 1
ATOM 1491 O O . LEU B 1 29 ? -0.37 15.281 14.461 1 85.88 29 LEU B O 1
ATOM 1495 N N . PHE B 1 30 ? 1.292 15.195 15.984 1 84.75 30 PHE B N 1
ATOM 1496 C CA . PHE B 1 30 ? 0.345 15.406 17.078 1 84.75 30 PHE B CA 1
ATOM 1497 C C . PHE B 1 30 ? -0.355 16.75 16.922 1 84.75 30 PHE B C 1
ATOM 1499 O O . PHE B 1 30 ? -1.581 16.828 17.016 1 84.75 30 PHE B O 1
ATOM 1506 N N . ASP B 1 31 ? 0.415 17.781 16.672 1 78.25 31 ASP B N 1
ATOM 1507 C CA . ASP B 1 31 ? -0.074 19.125 16.406 1 78.25 31 ASP B CA 1
ATOM 1508 C C . ASP B 1 31 ? 0.159 19.516 14.945 1 78.25 31 ASP B C 1
ATOM 1510 O O . ASP B 1 31 ? 1.272 19.891 14.57 1 78.25 31 ASP B O 1
ATOM 1514 N N . ARG B 1 32 ? -0.833 19.5 14.219 1 73.25 32 ARG B N 1
ATOM 1515 C CA . ARG B 1 32 ? -0.703 19.75 12.781 1 73.25 32 ARG B CA 1
ATOM 1516 C C . ARG B 1 32 ? -0.285 21.188 12.5 1 73.25 32 ARG B C 1
ATOM 1518 O O . ARG B 1 32 ? 0.199 21.484 11.406 1 73.25 32 ARG B O 1
ATOM 1525 N N . LEU B 1 33 ? -0.498 22.016 13.422 1 70.38 33 LEU B N 1
ATOM 1526 C CA . LEU B 1 33 ? -0.14 23.422 13.242 1 70.38 33 LEU B CA 1
ATOM 1527 C C . LEU B 1 33 ? 1.152 23.75 13.977 1 70.38 33 LEU B C 1
ATOM 1529 O O . LEU B 1 33 ? 1.547 24.922 14.055 1 70.38 33 LEU B O 1
ATOM 1533 N N . GLY B 1 34 ? 1.657 22.672 14.523 1 71.38 34 GLY B N 1
ATOM 1534 C CA . GLY B 1 34 ? 2.885 22.875 15.273 1 71.38 34 GLY B CA 1
ATOM 1535 C C . GLY B 1 34 ? 4.078 23.188 14.391 1 71.38 34 GLY B C 1
ATOM 1536 O O . GLY B 1 34 ? 3.93 23.375 13.18 1 71.38 34 GLY B O 1
ATOM 1537 N N . ARG B 1 35 ? 5.215 23.344 15.109 1 68 35 ARG B N 1
ATOM 1538 C CA . ARG B 1 35 ? 6.457 23.672 14.422 1 68 35 ARG B CA 1
ATOM 1539 C C . ARG B 1 35 ? 6.926 22.516 13.547 1 68 35 ARG B C 1
ATOM 1541 O O . ARG B 1 35 ? 6.512 21.375 13.75 1 68 35 ARG B O 1
ATOM 1548 N N . ARG B 1 36 ? 7.691 22.844 12.609 1 71.5 36 ARG B N 1
ATOM 1549 C CA . ARG B 1 36 ? 8.32 21.828 11.766 1 71.5 36 ARG B CA 1
ATOM 1550 C C . ARG B 1 36 ? 9.172 20.875 12.586 1 71.5 36 ARG B C 1
ATOM 1552 O O . ARG B 1 36 ? 9.719 21.25 13.625 1 71.5 36 ARG B O 1
ATOM 1559 N N . ILE B 1 37 ? 9.234 19.75 12.047 1 76.19 37 ILE B N 1
ATOM 1560 C CA . ILE B 1 37 ? 10.094 18.766 12.695 1 76.19 37 ILE B CA 1
ATOM 1561 C C . ILE B 1 37 ? 11.531 18.953 12.219 1 76.19 37 ILE B C 1
ATOM 1563 O O . ILE B 1 37 ? 11.852 18.688 11.055 1 76.19 37 ILE B O 1
ATOM 1567 N N . PRO B 1 38 ? 12.312 19.484 13.133 1 74.81 38 PRO B N 1
ATOM 1568 C CA . PRO B 1 38 ? 13.719 19.578 12.727 1 74.81 38 PRO B CA 1
ATOM 1569 C C . PRO B 1 38 ? 14.344 18.219 12.43 1 74.81 38 PRO B C 1
ATOM 1571 O O . PRO B 1 38 ? 13.969 17.219 13.047 1 74.81 38 PRO B O 1
ATOM 1574 N N . HIS B 1 39 ? 15.344 18.188 11.578 1 77.38 39 HIS B N 1
ATOM 1575 C CA . HIS B 1 39 ? 16.016 16.969 11.172 1 77.38 39 HIS B CA 1
ATOM 1576 C C . HIS B 1 39 ? 16.609 16.234 12.375 1 77.38 39 HIS B C 1
ATOM 1578 O O . HIS B 1 39 ? 16.516 15.016 12.469 1 77.38 39 HIS B O 1
ATOM 1584 N N . GLU B 1 40 ? 17.094 17.031 13.273 1 81.12 40 GLU B N 1
ATOM 1585 C CA . GLU B 1 40 ? 17.797 16.469 14.422 1 81.12 40 GLU B CA 1
ATOM 1586 C C . GLU B 1 40 ? 16.812 15.828 15.406 1 81.12 40 GLU B C 1
ATOM 1588 O O . GLU B 1 40 ? 17.219 15.023 16.25 1 81.12 40 GLU B O 1
ATOM 1593 N N . GLU B 1 41 ? 15.562 16.219 15.312 1 80.75 41 GLU B N 1
ATOM 1594 C CA . GLU B 1 41 ? 14.562 15.703 16.25 1 80.75 41 GLU B CA 1
ATOM 1595 C C . GLU B 1 41 ? 13.727 14.602 15.602 1 80.75 41 GLU B C 1
ATOM 1597 O O . GLU B 1 41 ? 12.836 14.039 16.234 1 80.75 41 GLU B O 1
ATOM 1602 N N . ARG B 1 42 ? 14.062 14.195 14.477 1 79.88 42 ARG B N 1
ATOM 1603 C CA . ARG B 1 42 ? 13.227 13.305 13.68 1 79.88 42 ARG B CA 1
ATOM 1604 C C . ARG B 1 42 ? 13.062 11.945 14.359 1 79.88 42 ARG B C 1
ATOM 1606 O O . ARG B 1 42 ? 12.047 11.273 14.18 1 79.88 42 ARG B O 1
ATOM 1613 N N . PHE B 1 43 ? 14.039 11.578 15.125 1 82.88 43 PHE B N 1
ATOM 1614 C CA . PHE B 1 43 ? 14 10.25 15.719 1 82.88 43 PHE B CA 1
ATOM 1615 C C . PHE B 1 43 ? 13.102 10.234 16.953 1 82.88 43 PHE B C 1
ATOM 1617 O O . PHE B 1 43 ? 12.727 9.172 17.438 1 82.88 43 PHE B O 1
ATOM 1624 N N . SER B 1 44 ? 12.727 11.422 17.391 1 84.88 44 SER B N 1
ATOM 1625 C CA . SER B 1 44 ? 11.852 11.508 18.547 1 84.88 44 SER B CA 1
ATOM 1626 C C . SER B 1 44 ? 10.383 11.539 18.141 1 84.88 44 SER B C 1
ATOM 1628 O O . SER B 1 44 ? 9.5 11.477 19 1 84.88 44 SER B O 1
ATOM 1630 N N . ILE B 1 45 ? 10.117 11.617 16.891 1 85.38 45 ILE B N 1
ATOM 1631 C CA . ILE B 1 45 ? 8.75 11.672 16.375 1 85.38 45 ILE B CA 1
ATOM 1632 C C . ILE B 1 45 ? 8.336 10.289 15.867 1 85.38 45 ILE B C 1
ATOM 1634 O O . ILE B 1 45 ? 9.07 9.664 15.094 1 85.38 45 ILE B O 1
ATOM 1638 N N . PRO B 1 46 ? 7.215 9.828 16.359 1 89.69 46 PRO B N 1
ATOM 1639 C CA . PRO B 1 46 ? 6.762 8.531 15.852 1 89.69 46 PRO B CA 1
ATOM 1640 C C . PRO B 1 46 ? 6.621 8.508 14.336 1 89.69 46 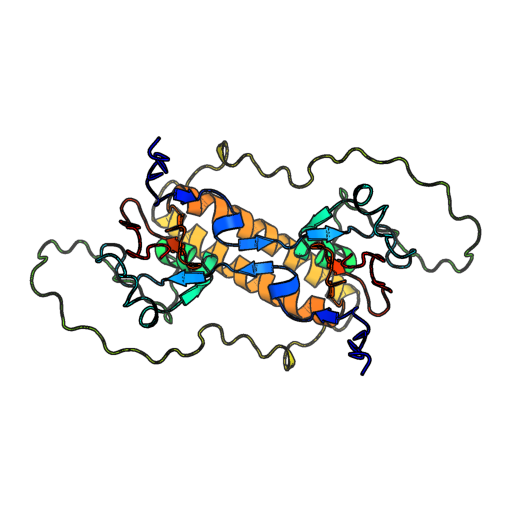PRO B C 1
ATOM 1642 O O . PRO B 1 46 ? 6.148 9.484 13.742 1 89.69 46 PRO B O 1
ATOM 1645 N N . ARG B 1 47 ? 7.105 7.387 13.773 1 90.75 47 ARG B N 1
ATOM 1646 C CA . ARG B 1 47 ? 6.926 7.129 12.344 1 90.75 47 ARG B CA 1
ATOM 1647 C C . ARG B 1 47 ? 5.848 6.074 12.117 1 90.75 47 ARG B C 1
ATOM 1649 O O . ARG B 1 47 ? 5.879 5 12.719 1 90.75 47 ARG B O 1
ATOM 1656 N N . ILE B 1 48 ? 4.934 6.438 11.297 1 93.56 48 ILE B N 1
ATOM 1657 C CA . ILE B 1 48 ? 3.836 5.531 10.984 1 93.56 48 ILE B CA 1
ATOM 1658 C C . ILE B 1 48 ? 3.609 5.492 9.477 1 93.56 48 ILE B C 1
ATOM 1660 O O . ILE B 1 48 ? 4.094 6.363 8.75 1 93.56 48 ILE B O 1
ATOM 1664 N N . PRO B 1 49 ? 2.93 4.438 8.992 1 95.31 49 PRO B N 1
ATOM 1665 C CA . PRO B 1 49 ? 2.654 4.441 7.555 1 95.31 49 PRO B CA 1
ATOM 1666 C C . PRO B 1 49 ? 1.931 5.707 7.098 1 95.31 49 PRO B C 1
ATOM 1668 O O . PRO B 1 49 ? 0.981 6.148 7.75 1 95.31 49 PRO B O 1
ATOM 1671 N N . ALA B 1 50 ? 2.383 6.203 6.02 1 93.62 50 ALA B N 1
ATOM 1672 C CA . ALA B 1 50 ? 1.873 7.48 5.527 1 93.62 50 ALA B CA 1
ATOM 1673 C C . ALA B 1 50 ? 0.367 7.414 5.293 1 93.62 50 ALA B C 1
ATOM 1675 O O . ALA B 1 50 ? -0.344 8.398 5.512 1 93.62 50 ALA B O 1
ATOM 1676 N N . VAL B 1 51 ? -0.133 6.273 4.84 1 95.94 51 VAL B N 1
ATOM 1677 C CA . VAL B 1 51 ? -1.566 6.129 4.605 1 95.94 51 VAL B CA 1
ATOM 1678 C C . VAL B 1 51 ? -2.32 6.273 5.926 1 95.94 51 VAL B C 1
ATOM 1680 O O . VAL B 1 51 ? -3.406 6.859 5.969 1 95.94 51 VAL B O 1
ATOM 1683 N N . VAL B 1 52 ? -1.777 5.785 6.969 1 96.38 52 VAL B N 1
ATOM 1684 C CA . VAL B 1 52 ? -2.387 5.879 8.289 1 96.38 52 VAL B CA 1
ATOM 1685 C C . VAL B 1 52 ? -2.363 7.332 8.766 1 96.38 52 VAL B C 1
ATOM 1687 O O . VAL B 1 52 ? -3.379 7.859 9.227 1 96.38 52 VAL B O 1
ATOM 1690 N N . GLU B 1 53 ? -1.203 7.953 8.664 1 93.44 53 GLU B N 1
ATOM 1691 C CA . GLU B 1 53 ? -1.085 9.359 9.047 1 93.44 53 GLU B CA 1
ATOM 1692 C C . GLU B 1 53 ? -2.062 10.227 8.258 1 93.44 53 GLU B C 1
ATOM 1694 O O . GLU B 1 53 ? -2.678 11.133 8.82 1 93.44 53 GLU B O 1
ATOM 1699 N N . LEU B 1 54 ? -2.17 9.961 6.953 1 93.12 54 LEU B N 1
ATOM 1700 C CA . LEU B 1 54 ? -3.111 10.68 6.098 1 93.12 54 LEU B CA 1
ATOM 1701 C C . LEU B 1 54 ? -4.527 10.586 6.656 1 93.12 54 LEU B C 1
ATOM 1703 O O . LEU B 1 54 ? -5.227 11.594 6.762 1 93.12 54 LEU B O 1
ATOM 1707 N N . CYS B 1 55 ? -4.875 9.391 7.043 1 95.94 55 CYS B N 1
ATOM 1708 C CA . CYS B 1 55 ? -6.215 9.18 7.582 1 95.94 55 CYS B CA 1
ATOM 1709 C C . CYS B 1 55 ? -6.387 9.891 8.914 1 95.94 55 CYS B C 1
ATOM 1711 O O . CYS B 1 55 ? -7.438 10.484 9.18 1 95.94 55 CYS B O 1
ATOM 1713 N N . ILE B 1 56 ? -5.395 9.859 9.742 1 93.5 56 ILE B N 1
ATOM 1714 C CA . ILE B 1 56 ? -5.445 10.508 11.039 1 93.5 56 ILE B CA 1
ATOM 1715 C C . ILE B 1 56 ? -5.617 12.016 10.859 1 93.5 56 ILE B C 1
ATOM 1717 O O . ILE B 1 56 ? -6.488 12.625 11.484 1 93.5 56 ILE B O 1
ATOM 1721 N N . GLN B 1 57 ? -4.848 12.617 9.977 1 89.62 57 GLN B N 1
ATOM 1722 C CA . GLN B 1 57 ? -4.918 14.055 9.742 1 89.62 57 GLN B CA 1
ATOM 1723 C C . GLN B 1 57 ? -6.262 14.445 9.133 1 89.62 57 GLN B C 1
ATOM 1725 O O . GLN B 1 57 ? -6.742 15.562 9.344 1 89.62 57 GLN B O 1
ATOM 1730 N N . ALA B 1 58 ? -6.859 13.523 8.422 1 91.62 58 ALA B N 1
ATOM 1731 C CA . ALA B 1 58 ? -8.133 13.797 7.766 1 91.62 58 ALA B CA 1
ATOM 1732 C C . ALA B 1 58 ? -9.305 13.578 8.719 1 91.62 58 ALA B C 1
ATOM 1734 O O . ALA B 1 58 ? -10.461 13.797 8.352 1 91.62 58 ALA B O 1
ATOM 1735 N N . GLY B 1 59 ? -9.008 12.977 9.922 1 91.69 59 GLY B N 1
ATOM 1736 C CA . GLY B 1 59 ? -10.07 12.961 10.914 1 91.69 59 GLY B CA 1
ATOM 1737 C C . GLY B 1 59 ? -10.336 11.57 11.477 1 91.69 59 GLY B C 1
ATOM 1738 O O . GLY B 1 59 ? -11.211 11.398 12.32 1 91.69 59 GLY B O 1
ATOM 1739 N N . ALA B 1 60 ? -9.641 10.578 10.977 1 94.25 60 ALA B N 1
ATOM 1740 C CA . ALA B 1 60 ? -9.797 9.25 11.57 1 94.25 60 ALA B CA 1
ATOM 1741 C C . ALA B 1 60 ? -9.25 9.211 12.992 1 94.25 60 ALA B C 1
ATOM 1743 O O . ALA B 1 60 ? -8.195 9.789 13.273 1 94.25 60 ALA B O 1
ATOM 1744 N N . ASP B 1 61 ? -9.984 8.531 13.797 1 90 61 ASP B N 1
ATOM 1745 C CA . ASP B 1 61 ? -9.57 8.445 15.195 1 90 61 ASP B CA 1
ATOM 1746 C C . ASP B 1 61 ? -8.773 7.168 15.453 1 90 61 ASP B C 1
ATOM 1748 O O . ASP B 1 61 ? -9.281 6.062 15.266 1 90 61 ASP B O 1
ATOM 1752 N N . LEU B 1 62 ? -7.535 7.344 15.852 1 92.69 62 LEU B N 1
ATOM 1753 C CA . LEU B 1 62 ? -6.652 6.27 16.281 1 92.69 62 LEU B CA 1
ATOM 1754 C C . LEU B 1 62 ? -6.008 6.609 17.625 1 92.69 62 LEU B C 1
ATOM 1756 O O . LEU B 1 62 ? -5.012 7.336 17.672 1 92.69 62 LEU B O 1
ATOM 1760 N N . PRO B 1 63 ? -6.516 6.023 18.672 1 90.94 63 PRO B N 1
ATOM 1761 C CA . PRO B 1 63 ? -6.113 6.418 20.031 1 90.94 63 PRO B CA 1
ATOM 1762 C C . PRO B 1 63 ? -4.609 6.289 20.25 1 90.94 63 PRO B C 1
ATOM 1764 O O . PRO B 1 63 ? -4.039 7.031 21.062 1 90.94 63 PRO B O 1
ATOM 1767 N N . GLU B 1 64 ? -3.992 5.352 19.609 1 91.69 64 GLU B N 1
ATOM 1768 C CA . GLU B 1 64 ? -2.553 5.152 19.75 1 91.69 64 GLU B CA 1
ATOM 1769 C C . GLU B 1 64 ? -1.775 6.344 19.203 1 91.69 64 GLU B C 1
ATOM 1771 O O . GLU B 1 64 ? -0.612 6.551 19.547 1 91.69 64 GLU B O 1
ATOM 1776 N N . PHE B 1 65 ? -2.482 7.105 18.312 1 92.12 65 PHE B N 1
ATOM 1777 C CA . PHE B 1 65 ? -1.854 8.266 17.688 1 92.12 65 PHE B CA 1
ATOM 1778 C C . PHE B 1 65 ? -2.779 9.477 17.75 1 92.12 65 PHE B C 1
ATOM 1780 O O . PHE B 1 65 ? -3.357 9.867 16.734 1 92.12 65 PHE B O 1
ATOM 1787 N N . PRO B 1 66 ? -2.777 10.047 18.844 1 90.56 66 PRO B N 1
ATOM 1788 C CA . PRO B 1 66 ? -3.713 11.156 19.047 1 90.56 66 PRO B CA 1
ATOM 1789 C C . PRO B 1 66 ? -3.262 12.438 18.344 1 90.56 66 PRO B C 1
ATOM 1791 O O . PRO B 1 66 ? -2.078 12.594 18.031 1 90.56 66 PRO B O 1
ATOM 1794 N N . THR B 1 67 ? -4.176 13.289 17.953 1 86.56 67 THR B N 1
ATOM 1795 C CA . THR B 1 67 ? -3.93 14.617 17.422 1 86.56 67 THR B CA 1
ATOM 1796 C C . THR B 1 67 ? -4.539 15.688 18.328 1 86.56 67 THR B C 1
ATOM 1798 O O . THR B 1 67 ? -5.512 15.422 19.031 1 86.56 67 THR B O 1
ATOM 1801 N N . LYS B 1 68 ? -3.947 16.75 18.438 1 77.69 68 LYS B N 1
ATOM 1802 C CA . LYS B 1 68 ? -4.488 17.875 19.203 1 77.69 68 LYS B CA 1
ATOM 1803 C C . LYS B 1 68 ? -5.805 18.359 18.609 1 77.69 68 LYS B C 1
ATOM 1805 O O . LYS B 1 68 ? -5.922 18.531 17.406 1 77.69 68 LYS B O 1
ATOM 1810 N N . SER B 1 69 ? -6.871 18.031 19.297 1 59.97 69 SER B N 1
ATOM 1811 C CA . SER B 1 69 ? -8.188 18.5 18.891 1 59.97 69 SER B CA 1
ATOM 1812 C C . SER B 1 69 ? -8.25 20.016 18.844 1 59.97 69 SER B C 1
ATOM 1814 O O . SER B 1 69 ? -7.855 20.688 19.797 1 59.97 69 SER B O 1
ATOM 1816 N N . GLU B 1 70 ? -7.801 20.719 17.922 1 50.94 70 GLU B N 1
ATOM 1817 C CA . GLU B 1 70 ? -7.988 22.172 18 1 50.94 70 GLU B CA 1
ATOM 1818 C C . GLU B 1 70 ? -9.453 22.531 18.219 1 50.94 70 GLU B C 1
ATOM 1820 O O . GLU B 1 70 ? -10.281 22.391 17.328 1 50.94 70 GLU B O 1
ATOM 1825 N N . PHE B 1 71 ? -10.18 22.188 19.266 1 38.22 71 PHE B N 1
ATOM 1826 C CA . PHE B 1 71 ? -11.18 23.219 19.516 1 38.22 71 PHE B CA 1
ATOM 1827 C C . PHE B 1 71 ? -10.57 24.609 19.375 1 38.22 71 PHE B C 1
ATOM 1829 O O . PHE B 1 71 ? -9.461 24.859 19.844 1 38.22 71 PHE B O 1
ATOM 1836 N N . ILE B 1 72 ? -10.898 25.281 18.344 1 38.16 72 ILE B N 1
ATOM 1837 C CA . ILE B 1 72 ? -10.68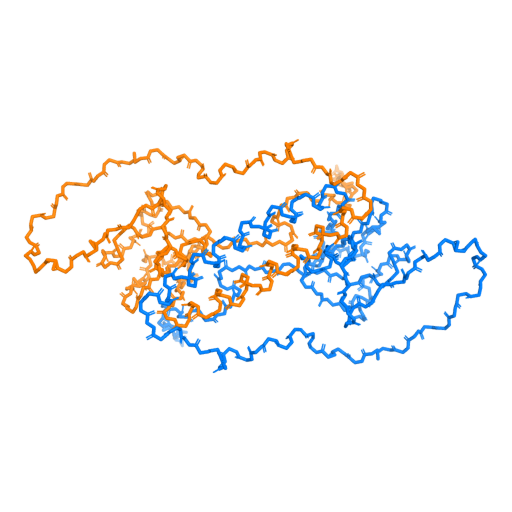 26.719 18.156 1 38.16 72 ILE B CA 1
ATOM 1838 C C . ILE B 1 72 ? -10.758 27.438 19.484 1 38.16 72 ILE B C 1
ATOM 1840 O O . ILE B 1 72 ? -11.836 27.859 19.922 1 38.16 72 ILE B O 1
ATOM 1844 N N . ASP B 1 73 ? -10.531 27 20.688 1 34.72 73 ASP B N 1
ATOM 1845 C CA . ASP B 1 73 ? -10.422 28.109 21.625 1 34.72 73 ASP B CA 1
ATOM 1846 C C . ASP B 1 73 ? -9.305 29.062 21.234 1 34.72 73 ASP B C 1
ATOM 1848 O O . ASP B 1 73 ? -8.234 28.625 20.797 1 34.72 73 ASP B O 1
ATOM 1852 N N . ALA B 1 74 ? -9.539 30.422 20.984 1 34.91 74 ALA B N 1
ATOM 1853 C CA . ALA B 1 74 ? -8.758 31.625 20.75 1 34.91 74 ALA B CA 1
ATOM 1854 C C . ALA B 1 74 ? -7.504 31.641 21.625 1 34.91 74 ALA B C 1
ATOM 1856 O O . ALA B 1 74 ? -6.488 32.25 21.25 1 34.91 74 ALA B O 1
ATOM 1857 N N . ASP B 1 75 ? -7.672 31.422 23.016 1 35 75 ASP B N 1
ATOM 1858 C CA . ASP B 1 75 ? -6.609 32 23.828 1 35 75 ASP B CA 1
ATOM 1859 C C . ASP B 1 75 ? -5.344 31.156 23.766 1 35 75 ASP B C 1
ATOM 1861 O O . ASP B 1 75 ? -5.344 30 24.219 1 35 75 ASP B O 1
ATOM 1865 N N . GLU B 1 76 ? -4.484 31.234 22.797 1 38.12 76 GLU B N 1
ATOM 1866 C CA . GLU B 1 76 ? -3.148 30.766 22.453 1 38.12 76 GLU B CA 1
ATOM 1867 C C . GLU B 1 76 ? -2.238 30.703 23.672 1 38.12 76 GLU B C 1
ATOM 1869 O O . GLU B 1 76 ? -1.03 30.5 23.547 1 38.12 76 GLU B O 1
ATOM 1874 N N . SER B 1 77 ? -2.643 31.156 24.844 1 34.44 77 SER B N 1
ATOM 1875 C CA . SER B 1 77 ? -1.577 31.406 25.812 1 34.44 77 SER B CA 1
ATOM 1876 C C . SER B 1 77 ? -0.92 30.109 26.266 1 34.44 77 SER B C 1
ATOM 1878 O O . SER B 1 77 ? 0.304 30.031 26.391 1 34.44 77 SER B O 1
ATOM 1880 N N . GLU B 1 78 ? -1.544 29.344 27.281 1 36.81 78 GLU B N 1
ATOM 1881 C CA . GLU B 1 78 ? -0.811 28.469 28.172 1 36.81 78 GLU B CA 1
ATOM 1882 C C . GLU B 1 78 ? -0.526 27.125 27.516 1 36.81 78 GLU B C 1
ATOM 1884 O O . GLU B 1 78 ? -1.378 26.234 27.516 1 36.81 78 GLU B O 1
ATOM 1889 N N . LEU B 1 79 ? 0.256 26.984 26.516 1 37.75 79 LEU B N 1
ATOM 1890 C CA . LEU B 1 79 ? 0.628 25.719 25.906 1 37.75 79 LEU B CA 1
ATOM 1891 C C . LEU B 1 79 ? 1.202 24.766 26.938 1 37.75 79 LEU B C 1
ATOM 1893 O O . LEU B 1 79 ? 2.123 25.109 27.688 1 37.75 79 LEU B O 1
ATOM 1897 N N . PRO B 1 80 ? 0.35 23.859 27.531 1 37.56 80 PRO B N 1
ATOM 1898 C CA . PRO B 1 80 ? 0.927 22.984 28.547 1 37.56 80 PRO B CA 1
ATOM 1899 C C . PRO B 1 80 ? 2.24 22.344 28.109 1 37.56 80 PRO B C 1
ATOM 1901 O O . PRO B 1 80 ? 2.561 22.344 26.906 1 37.56 80 PRO B O 1
ATOM 1904 N N . ASP B 1 81 ? 3.135 21.797 29.094 1 36.56 81 ASP B N 1
ATOM 1905 C CA . ASP B 1 81 ? 4.43 21.125 29.078 1 36.56 81 ASP B CA 1
ATOM 1906 C C . ASP B 1 81 ? 4.414 19.922 28.141 1 36.56 81 ASP B C 1
ATOM 1908 O O . ASP B 1 81 ? 3.354 19.344 27.875 1 36.56 81 ASP B O 1
ATOM 1912 N N . PRO B 1 82 ? 5.535 19.625 27.547 1 38.78 82 PRO B N 1
ATOM 1913 C CA . PRO B 1 82 ? 5.746 18.562 26.562 1 38.78 82 PRO B CA 1
ATOM 1914 C C . PRO B 1 82 ? 5.246 17.203 27.047 1 38.78 82 PRO B C 1
ATOM 1916 O O . PRO B 1 82 ? 5.414 16.859 28.234 1 38.78 82 PRO B O 1
ATOM 1919 N N . VAL B 1 83 ? 4.035 16.781 26.75 1 37.91 83 VAL B N 1
ATOM 1920 C CA . VAL B 1 83 ? 3.531 15.477 27.172 1 37.91 83 VAL B CA 1
ATOM 1921 C C . VAL B 1 83 ? 4.633 14.422 27.031 1 37.91 83 VAL B C 1
ATOM 1923 O O . VAL B 1 83 ? 5.402 14.453 26.062 1 37.91 83 VAL B O 1
ATOM 1926 N N . PRO B 1 84 ? 4.934 13.594 28.062 1 35.84 84 PRO B N 1
ATOM 1927 C CA . PRO B 1 84 ? 5.977 12.57 28.125 1 35.84 84 PRO B CA 1
ATOM 1928 C C . PRO B 1 84 ? 5.98 11.648 26.906 1 35.84 84 PRO B C 1
ATOM 1930 O O . PRO B 1 84 ? 4.961 11.516 26.219 1 35.84 84 PRO B O 1
ATOM 1933 N N . GLU B 1 85 ? 7.207 11.195 26.422 1 39.16 85 GLU B N 1
ATOM 1934 C CA . GLU B 1 85 ? 7.586 10.273 25.359 1 39.16 85 GLU B CA 1
ATOM 1935 C C . GLU B 1 85 ? 6.809 8.961 25.453 1 39.16 85 GLU B C 1
ATOM 1937 O O . GLU B 1 85 ? 6.836 8.297 26.5 1 39.16 85 GLU B O 1
ATOM 1942 N N . VAL B 1 86 ? 5.566 8.875 25.234 1 35.81 86 VAL B N 1
ATOM 1943 C CA . VAL B 1 86 ? 4.934 7.559 25.312 1 35.81 86 VAL B CA 1
ATOM 1944 C C . VAL B 1 86 ? 5.793 6.531 24.578 1 35.81 86 VAL B C 1
ATOM 1946 O O . VAL B 1 86 ? 6.402 6.844 23.547 1 35.81 86 VAL B O 1
ATOM 1949 N N . PRO B 1 87 ? 6.25 5.52 25.25 1 33.78 87 PRO B N 1
ATOM 1950 C CA . PRO B 1 87 ? 7.098 4.492 24.641 1 33.78 87 PRO B CA 1
ATOM 1951 C C . PRO B 1 87 ? 6.609 4.078 23.25 1 33.78 87 PRO B C 1
ATOM 1953 O O . PRO B 1 87 ? 5.414 4.176 22.953 1 33.78 87 PRO B O 1
ATOM 1956 N N . LYS B 1 88 ? 7.469 3.947 22.234 1 35.16 88 LYS B N 1
ATOM 1957 C CA . LYS B 1 88 ? 7.375 3.457 20.859 1 35.16 88 LYS B CA 1
ATOM 1958 C C . LYS B 1 88 ? 6.59 2.15 20.797 1 35.16 88 LYS B C 1
ATOM 1960 O O . LYS B 1 88 ? 7.16 1.07 20.984 1 35.16 88 LYS B O 1
ATOM 1965 N N . THR B 1 89 ? 5.48 1.971 21.625 1 32 89 THR B N 1
ATOM 1966 C CA . THR B 1 89 ? 4.883 0.659 21.406 1 32 89 THR B CA 1
ATOM 1967 C C . THR B 1 89 ? 4.68 0.401 19.922 1 32 89 THR B C 1
ATOM 1969 O O . THR B 1 89 ? 4.117 1.24 19.203 1 32 89 THR B O 1
ATOM 1972 N N . PRO B 1 90 ? 5.391 -0.458 19.391 1 33.72 90 PRO B N 1
ATOM 1973 C CA . PRO B 1 90 ? 5.176 -0.815 17.984 1 33.72 90 PRO B CA 1
ATOM 1974 C C . PRO B 1 90 ? 3.695 -0.91 17.625 1 33.72 90 PRO B C 1
ATOM 1976 O O . PRO B 1 90 ? 2.91 -1.505 18.359 1 33.72 90 PRO B O 1
ATOM 1979 N N . LEU B 1 91 ? 3.178 0.208 17.359 1 36.66 91 LEU B N 1
ATOM 1980 C CA . LEU B 1 91 ? 1.757 0.381 17.078 1 36.66 91 LEU B CA 1
ATOM 1981 C C . LEU B 1 91 ? 1.119 -0.944 16.672 1 36.66 91 LEU B C 1
ATOM 1983 O O . LEU B 1 91 ? 0.07 -1.319 17.203 1 36.66 91 LEU B O 1
ATOM 1987 N N . LEU B 1 92 ? 0.957 -1.094 15.258 1 38.94 92 LEU B N 1
ATOM 1988 C CA . LEU B 1 92 ? 0.006 -2.072 14.75 1 38.94 92 LEU B CA 1
ATOM 1989 C C . LEU B 1 92 ? 0.392 -3.484 15.18 1 38.94 92 LEU B C 1
ATOM 1991 O O . LEU B 1 92 ? 1.515 -3.93 14.922 1 38.94 92 LEU B O 1
ATOM 1995 N N . THR B 1 93 ? 0.03 -3.824 16.312 1 37.34 93 THR B N 1
ATOM 1996 C CA . THR B 1 93 ? 0.221 -5.227 16.672 1 37.34 93 THR B CA 1
ATOM 1997 C C . THR B 1 93 ? 0.058 -6.121 15.445 1 37.34 93 THR B C 1
ATOM 1999 O O . THR B 1 93 ? -1.062 -6.363 14.992 1 37.34 93 THR B O 1
ATOM 2002 N N . GLU B 1 94 ? 0.878 -5.844 14.523 1 46.28 94 GLU B N 1
ATOM 2003 C CA . GLU B 1 94 ? 0.861 -6.805 13.43 1 46.28 94 GLU B CA 1
ATOM 2004 C C . GLU B 1 94 ? 0.899 -8.242 13.945 1 46.28 94 GLU B C 1
ATOM 2006 O O . GLU B 1 94 ? 1.626 -8.539 14.898 1 46.28 94 GLU B O 1
ATOM 2011 N N . ILE B 1 95 ? -0.238 -8.781 14.117 1 46.59 95 ILE B N 1
ATOM 2012 C CA . ILE B 1 95 ? -0.172 -10.219 14.375 1 46.59 95 ILE B CA 1
ATOM 2013 C C . ILE B 1 95 ? 1.104 -10.797 13.766 1 46.59 95 ILE B C 1
ATOM 2015 O O . ILE B 1 95 ? 1.39 -10.57 12.586 1 46.59 95 ILE B O 1
ATOM 2019 N N . PRO B 1 96 ? 1.947 -11.195 14.688 1 54.16 96 PRO B N 1
ATOM 2020 C CA . PRO B 1 96 ? 3.119 -11.867 14.117 1 54.16 96 PRO B CA 1
ATOM 2021 C C . PRO B 1 96 ? 2.77 -12.758 12.93 1 54.16 96 PRO B C 1
ATOM 2023 O O . PRO B 1 96 ? 1.694 -13.359 12.898 1 54.16 96 PRO B O 1
ATOM 2026 N N . ASP B 1 97 ? 3.408 -12.516 11.828 1 59.38 97 ASP B N 1
ATOM 2027 C CA . ASP B 1 97 ? 3.221 -13.312 10.617 1 59.38 97 ASP B CA 1
ATOM 2028 C C . ASP B 1 97 ? 2.971 -14.781 10.953 1 59.38 97 ASP B C 1
ATOM 2030 O O . ASP B 1 97 ? 2.225 -15.461 10.258 1 59.38 97 ASP B O 1
ATOM 2034 N N . SER B 1 98 ? 3.551 -15.172 12.07 1 58.38 98 SER B N 1
ATOM 2035 C CA . SER B 1 98 ? 3.451 -16.578 12.438 1 58.38 98 SER B CA 1
ATOM 2036 C C . SER B 1 98 ? 2.037 -16.938 12.883 1 58.38 98 SER B C 1
ATOM 2038 O O . SER B 1 98 ? 1.656 -18.109 12.883 1 58.38 98 SER B O 1
ATOM 2040 N N . GLU B 1 99 ? 1.316 -15.938 13.203 1 64.44 99 GLU B N 1
ATOM 2041 C CA . GLU B 1 99 ? -0.01 -16.219 13.742 1 64.44 99 GLU B CA 1
ATOM 2042 C C . GLU B 1 99 ? -1.082 -16.094 12.664 1 64.44 99 GLU B C 1
ATOM 2044 O O . GLU B 1 99 ? -2.26 -16.359 12.914 1 64.44 99 GLU B O 1
ATOM 2049 N N . ILE B 1 100 ? -0.637 -15.789 11.578 1 70.31 100 ILE B N 1
ATOM 2050 C CA . ILE B 1 100 ? -1.593 -15.641 10.484 1 70.31 100 ILE B CA 1
ATOM 2051 C C . ILE B 1 100 ? -1.981 -17.016 9.953 1 70.31 100 ILE B C 1
ATOM 2053 O O . ILE B 1 100 ? -1.115 -17.828 9.602 1 70.31 100 ILE B O 1
ATOM 2057 N N . GLU B 1 101 ? -3.258 -17.391 10.156 1 77.12 101 GLU B N 1
ATOM 2058 C CA . GLU B 1 101 ? -3.754 -18.688 9.68 1 77.12 101 GLU B CA 1
ATOM 2059 C C . GLU B 1 101 ? -4.176 -18.594 8.219 1 77.12 101 GLU B C 1
ATOM 2061 O O . GLU B 1 101 ? -4.922 -17.703 7.828 1 77.12 101 GLU B O 1
ATOM 2066 N N . ALA B 1 102 ? -3.654 -19.469 7.434 1 79.06 102 ALA B N 1
ATOM 2067 C CA . ALA B 1 102 ? -4 -19.578 6.016 1 79.06 102 ALA B CA 1
ATOM 2068 C C . ALA B 1 102 ? -5.449 -20.016 5.836 1 79.06 102 ALA B C 1
ATOM 2070 O O . ALA B 1 102 ? -6.02 -20.672 6.715 1 79.06 102 ALA B O 1
ATOM 2071 N N . PRO B 1 103 ? -6.051 -19.484 4.77 1 82.25 103 PRO B N 1
ATOM 2072 C CA . PRO B 1 103 ? -7.41 -19.953 4.492 1 82.25 103 PRO B CA 1
ATOM 2073 C C . PRO B 1 103 ? -7.496 -21.484 4.402 1 82.25 103 PRO B C 1
ATOM 2075 O O . PRO B 1 103 ? -6.52 -22.141 4.023 1 82.25 103 PRO B O 1
ATOM 2078 N N . SER B 1 104 ? -8.609 -22 4.75 1 81.25 104 SER B N 1
ATOM 2079 C CA . SER B 1 104 ? -8.742 -23.438 4.957 1 81.25 104 SER B CA 1
ATOM 2080 C C . SER B 1 104 ? -9.273 -24.125 3.707 1 81.25 104 SER B C 1
ATOM 2082 O O . SER B 1 104 ? -9.242 -25.359 3.615 1 81.25 104 SER B O 1
ATOM 2084 N N . SER B 1 105 ? -9.836 -23.406 2.789 1 87.31 105 SER B N 1
ATOM 2085 C CA . SER B 1 105 ? -10.383 -24 1.571 1 87.31 105 SER B CA 1
ATOM 2086 C C . SER B 1 105 ? -10.188 -23.078 0.372 1 87.31 105 SER B C 1
ATOM 2088 O O . SER B 1 105 ? -9.883 -21.891 0.535 1 87.31 105 SER B O 1
ATOM 2090 N N . ALA B 1 106 ? -10.383 -23.703 -0.782 1 85.81 106 ALA B N 1
ATOM 2091 C CA . ALA B 1 106 ? -10.266 -22.938 -2.023 1 85.81 106 ALA B CA 1
ATOM 2092 C C . ALA B 1 106 ? -11.328 -21.859 -2.105 1 85.81 106 ALA B C 1
ATOM 2094 O O . ALA B 1 106 ? -11.047 -20.734 -2.564 1 85.81 106 ALA B O 1
ATOM 2095 N N . GLU B 1 107 ? -12.492 -22.188 -1.698 1 90.5 107 GLU B N 1
ATOM 2096 C CA . GLU B 1 107 ? -13.594 -21.234 -1.724 1 90.5 107 GLU B CA 1
ATOM 2097 C C . GLU B 1 107 ? -13.328 -20.062 -0.777 1 90.5 10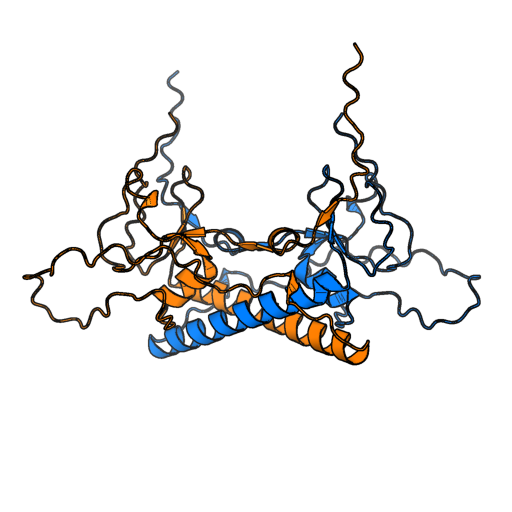7 GLU B C 1
ATOM 2099 O O . GLU B 1 107 ? -13.531 -18.906 -1.142 1 90.5 107 GLU B O 1
ATOM 2104 N N . GLU B 1 108 ? -12.836 -20.453 0.39 1 92.88 108 GLU B N 1
ATOM 2105 C CA . GLU B 1 108 ? -12.508 -19.406 1.363 1 92.88 108 GLU B CA 1
ATOM 2106 C C . GLU B 1 108 ? -11.359 -18.531 0.866 1 92.88 108 GLU B C 1
ATOM 2108 O O . GLU B 1 108 ? -11.367 -17.312 1.071 1 92.88 108 GLU B O 1
ATOM 2113 N N . THR B 1 109 ? -10.492 -19.141 0.203 1 93.25 109 THR B N 1
ATOM 2114 C CA . THR B 1 109 ? -9.352 -18.422 -0.346 1 93.25 109 THR B CA 1
ATOM 2115 C C . THR B 1 109 ? -9.812 -17.438 -1.421 1 93.25 109 THR B C 1
ATOM 2117 O O . THR B 1 109 ? -9.406 -16.266 -1.414 1 93.25 109 THR B O 1
ATOM 2120 N N . ALA B 1 110 ? -10.633 -17.906 -2.25 1 93.62 110 ALA B N 1
ATOM 2121 C CA . ALA B 1 110 ? -11.133 -17.062 -3.326 1 93.62 110 ALA B CA 1
ATOM 2122 C C . ALA B 1 110 ? -11.945 -15.891 -2.768 1 93.62 110 ALA B C 1
ATOM 2124 O O . ALA B 1 110 ? -11.852 -14.766 -3.266 1 93.62 110 ALA B O 1
ATOM 2125 N N . LEU B 1 111 ? -12.75 -16.188 -1.786 1 96.25 111 LEU B N 1
ATOM 2126 C CA . LEU B 1 111 ? -13.539 -15.125 -1.164 1 96.25 111 LEU B CA 1
ATOM 2127 C C . LEU B 1 111 ? -12.633 -14.086 -0.5 1 96.25 111 LEU B C 1
ATOM 2129 O O . LEU B 1 111 ? -12.852 -12.883 -0.645 1 96.25 111 LEU B O 1
ATOM 2133 N N . LEU B 1 112 ? -11.656 -14.633 0.189 1 96.88 112 LEU B N 1
ATOM 2134 C CA . LEU B 1 112 ? -10.688 -13.734 0.812 1 96.88 112 LEU B CA 1
ATOM 2135 C C . LEU B 1 112 ? -9.984 -12.875 -0.236 1 96.88 112 LEU B C 1
ATOM 2137 O O . LEU B 1 112 ? -9.766 -11.688 -0.023 1 96.88 112 LEU B O 1
ATOM 2141 N N . ALA B 1 113 ? -9.641 -13.484 -1.306 1 97 113 ALA B N 1
ATOM 2142 C CA . ALA B 1 113 ? -8.969 -12.773 -2.393 1 97 113 ALA B CA 1
ATOM 2143 C C . ALA B 1 113 ? -9.852 -11.648 -2.939 1 97 113 ALA B C 1
ATOM 2145 O O . ALA B 1 113 ? -9.383 -10.531 -3.152 1 97 113 ALA B O 1
ATOM 2146 N N . GLU B 1 114 ? -11.07 -11.945 -3.148 1 97.38 114 GLU B N 1
ATOM 2147 C CA . GLU B 1 114 ? -12.008 -10.945 -3.654 1 97.38 114 GLU B CA 1
ATOM 2148 C C . GLU B 1 114 ? -12.172 -9.797 -2.668 1 97.38 114 GLU B C 1
ATOM 2150 O O . GLU B 1 114 ? -12.164 -8.625 -3.064 1 97.38 114 GLU B O 1
ATOM 2155 N N . GLU B 1 115 ? -12.312 -10.141 -1.422 1 97.88 115 GLU B N 1
ATOM 2156 C CA . GLU B 1 115 ? -12.453 -9.117 -0.391 1 97.88 115 GLU B CA 1
ATOM 2157 C C . GLU B 1 115 ? -11.195 -8.258 -0.288 1 97.88 115 GLU B C 1
ATOM 2159 O O . GLU B 1 115 ? -11.281 -7.047 -0.099 1 97.88 115 GLU B O 1
ATOM 2164 N N . THR B 1 116 ? -10.078 -8.898 -0.386 1 97.88 116 THR B N 1
ATOM 2165 C CA . THR B 1 116 ? -8.805 -8.195 -0.311 1 97.88 116 THR B CA 1
ATOM 2166 C C . THR B 1 116 ? -8.641 -7.25 -1.499 1 97.88 116 THR B C 1
ATOM 2168 O O . THR B 1 116 ? -8.195 -6.109 -1.337 1 97.88 116 THR B O 1
ATOM 2171 N N . LEU B 1 117 ? -9.039 -7.688 -2.635 1 97.88 117 LEU B N 1
ATOM 2172 C CA . LEU B 1 117 ? -8.961 -6.867 -3.838 1 97.88 117 LEU B CA 1
ATOM 2173 C C . LEU B 1 117 ? -9.875 -5.652 -3.725 1 97.88 117 LEU B C 1
ATOM 2175 O O . LEU B 1 117 ? -9.477 -4.535 -4.055 1 97.88 117 LEU B O 1
ATOM 2179 N N . LYS B 1 118 ? -11.039 -5.875 -3.287 1 97.56 118 LYS B N 1
ATOM 2180 C CA . LYS B 1 118 ? -11.977 -4.777 -3.086 1 97.56 118 LYS B CA 1
ATOM 2181 C C . LYS B 1 118 ? -11.453 -3.781 -2.055 1 97.56 118 LYS B C 1
ATOM 2183 O O . LYS B 1 118 ? -11.586 -2.568 -2.23 1 97.56 118 LYS B O 1
ATOM 2188 N N . ALA B 1 119 ? -10.898 -4.293 -0.993 1 98.19 119 ALA B N 1
ATOM 2189 C CA . ALA B 1 119 ? -10.32 -3.434 0.035 1 98.19 119 ALA B CA 1
ATOM 2190 C C . ALA B 1 119 ? -9.172 -2.604 -0.526 1 98.19 119 ALA B C 1
ATOM 2192 O O . ALA B 1 119 ? -9.023 -1.428 -0.186 1 98.19 119 ALA B O 1
ATOM 2193 N N . TRP B 1 120 ? -8.375 -3.195 -1.348 1 97.69 120 TRP B N 1
ATOM 2194 C CA . TRP B 1 120 ? -7.285 -2.496 -2.012 1 97.69 120 TRP B CA 1
ATOM 2195 C C . TRP B 1 120 ? -7.809 -1.317 -2.826 1 97.69 120 TRP B C 1
ATOM 2197 O O . TRP B 1 120 ? -7.305 -0.198 -2.705 1 97.69 120 TRP B O 1
ATOM 2207 N N . GLU B 1 121 ? -8.797 -1.562 -3.584 1 96.44 121 GLU B N 1
ATOM 2208 C CA . GLU B 1 121 ? -9.359 -0.521 -4.438 1 96.44 121 GLU B CA 1
ATOM 2209 C C . GLU B 1 121 ? -9.992 0.593 -3.609 1 96.44 121 GLU B C 1
ATOM 2211 O O . GLU B 1 121 ? -9.828 1.775 -3.918 1 96.44 121 GLU B O 1
ATOM 2216 N N . LYS B 1 122 ? -10.711 0.209 -2.619 1 96.81 122 LYS B N 1
ATOM 2217 C CA . LYS B 1 122 ? -11.344 1.189 -1.741 1 96.81 122 LYS B CA 1
ATOM 2218 C C . LYS B 1 122 ? -10.297 2.051 -1.035 1 96.81 122 LYS B C 1
ATOM 2220 O O . LYS B 1 122 ? -10.445 3.271 -0.958 1 96.81 122 LYS B O 1
ATOM 2225 N N . MET B 1 123 ? -9.273 1.399 -0.534 1 97.25 123 MET B N 1
ATOM 2226 C CA . MET B 1 123 ? -8.203 2.111 0.159 1 97.25 123 MET B CA 1
ATOM 2227 C C . MET B 1 123 ? -7.504 3.09 -0.78 1 97.25 123 MET B C 1
ATOM 2229 O O . MET B 1 123 ? -7.32 4.258 -0.441 1 97.25 123 MET B O 1
ATOM 2233 N N . LYS B 1 124 ? -7.156 2.596 -1.931 1 95.81 124 LYS B N 1
ATOM 2234 C CA . LYS B 1 124 ? -6.473 3.422 -2.922 1 95.81 124 LYS B CA 1
ATOM 2235 C C . LYS B 1 124 ? -7.324 4.629 -3.312 1 95.81 124 LYS B C 1
ATOM 2237 O O . LYS B 1 124 ? -6.832 5.758 -3.35 1 95.81 124 LYS B O 1
ATOM 2242 N N . GLY B 1 125 ? -8.57 4.391 -3.57 1 94.06 125 GLY B N 1
ATOM 2243 C CA . GLY B 1 125 ? -9.477 5.477 -3.92 1 94.06 125 GLY B CA 1
ATOM 2244 C C . GLY B 1 125 ? -9.633 6.504 -2.818 1 94.06 125 GLY B C 1
ATOM 2245 O O . GLY B 1 125 ? -9.594 7.711 -3.078 1 94.06 125 GLY B O 1
ATOM 2246 N N . GLY B 1 126 ? -9.859 5.996 -1.62 1 95.5 126 GLY B N 1
ATOM 2247 C CA . GLY B 1 126 ? -9.977 6.898 -0.488 1 95.5 126 GLY B CA 1
ATOM 2248 C C . GLY B 1 126 ? -8.734 7.738 -0.262 1 95.5 126 GLY B C 1
ATOM 2249 O O . GLY B 1 126 ? -8.828 8.945 -0.021 1 95.5 126 GLY B O 1
ATOM 2250 N N . ALA B 1 127 ? -7.598 7.082 -0.347 1 94.75 127 ALA B N 1
ATOM 2251 C CA . ALA B 1 127 ? -6.332 7.781 -0.144 1 94.75 127 ALA B CA 1
ATOM 2252 C C . ALA B 1 127 ? -6.141 8.875 -1.188 1 94.75 127 ALA B C 1
ATOM 2254 O O . ALA B 1 127 ? -5.742 10 -0.855 1 94.75 127 ALA B O 1
ATOM 2255 N N . LYS B 1 128 ? -6.414 8.562 -2.389 1 92.31 128 LYS B N 1
ATOM 2256 C CA . LYS B 1 128 ? -6.254 9.547 -3.457 1 92.31 128 LYS B CA 1
ATOM 2257 C C . LYS B 1 128 ? -7.152 10.758 -3.225 1 92.31 128 LYS B C 1
ATOM 2259 O O . LYS B 1 128 ? -6.734 11.898 -3.434 1 92.31 128 LYS B O 1
ATOM 2264 N N . LYS B 1 129 ? -8.328 10.555 -2.82 1 91.94 129 LYS B N 1
ATOM 2265 C CA . LYS B 1 129 ? -9.242 11.656 -2.539 1 91.94 129 LYS B CA 1
ATOM 2266 C C . LYS B 1 129 ? -8.742 12.508 -1.376 1 91.94 129 LYS B C 1
ATOM 2268 O O . LYS B 1 129 ? -8.773 13.742 -1.44 1 91.94 129 LYS B O 1
ATOM 2273 N N . LEU B 1 130 ? -8.32 11.836 -0.362 1 92.38 130 LEU B N 1
ATOM 2274 C CA . LEU B 1 130 ? -7.852 12.547 0.825 1 92.38 130 LEU B CA 1
ATOM 2275 C C . LEU B 1 130 ? -6.605 13.367 0.512 1 92.38 130 LEU B C 1
ATOM 2277 O O . LEU B 1 130 ? -6.414 14.453 1.065 1 92.38 130 LEU B O 1
ATOM 2281 N N . MET B 1 131 ? -5.781 12.836 -0.333 1 89.5 131 MET B N 1
ATOM 2282 C CA . MET B 1 131 ? -4.527 13.508 -0.669 1 89.5 131 MET B CA 1
ATOM 2283 C C . MET B 1 131 ? -4.793 14.828 -1.385 1 89.5 131 MET B C 1
ATOM 2285 O O . MET B 1 131 ? -3.916 15.695 -1.44 1 89.5 131 MET B O 1
ATOM 2289 N N . ARG B 1 132 ? -5.906 14.984 -1.929 1 85.06 132 ARG B N 1
ATOM 2290 C CA . ARG B 1 132 ? -6.254 16.25 -2.572 1 85.06 132 ARG B CA 1
ATOM 2291 C C . ARG B 1 132 ? -6.418 17.359 -1.541 1 85.06 132 ARG B C 1
ATOM 2293 O O . ARG B 1 132 ? -6.168 18.531 -1.837 1 85.06 132 ARG B O 1
ATOM 2300 N N . MET B 1 133 ? -6.777 17 -0.38 1 83 133 MET B N 1
ATOM 2301 C CA . MET B 1 133 ? -7.008 17.969 0.68 1 83 133 MET B CA 1
ATOM 2302 C C . MET B 1 133 ? -5.816 18.031 1.626 1 83 133 MET B C 1
ATOM 2304 O O . MET B 1 133 ? -5.559 19.078 2.234 1 83 133 MET B O 1
ATOM 2308 N N . TYR B 1 134 ? -5.184 16.922 1.683 1 83.94 134 TYR B N 1
ATOM 2309 C CA . TYR B 1 134 ? -4.043 16.812 2.586 1 83.94 134 TYR B CA 1
ATOM 2310 C C . TYR B 1 134 ? -2.766 16.5 1.816 1 83.94 134 TYR B C 1
ATOM 2312 O O . TYR B 1 134 ? -2.393 15.328 1.679 1 83.94 134 TYR B O 1
ATOM 2320 N N . PRO B 1 135 ? -2.137 17.469 1.465 1 80.69 135 PRO B N 1
ATOM 2321 C CA . PRO B 1 135 ? -0.945 17.25 0.643 1 80.69 135 PRO B CA 1
ATOM 2322 C C . PRO B 1 135 ? 0.136 16.469 1.375 1 80.69 135 PRO B C 1
ATOM 2324 O O . PRO B 1 135 ? 0.27 16.578 2.596 1 80.69 135 PRO B O 1
ATOM 2327 N N . VAL B 1 136 ? 0.806 15.688 0.575 1 83.12 136 VAL B N 1
ATOM 2328 C CA . VAL B 1 136 ? 1.965 14.93 1.038 1 83.12 136 VAL B CA 1
ATOM 2329 C C . VAL B 1 136 ? 3.248 15.648 0.623 1 83.12 136 VAL B C 1
ATOM 2331 O O . VAL B 1 136 ? 3.434 15.969 -0.552 1 83.12 136 VAL B O 1
ATOM 2334 N N . ARG B 1 137 ? 4.055 15.883 1.572 1 79.88 137 ARG B N 1
ATOM 2335 C CA . ARG B 1 137 ? 5.285 16.625 1.301 1 79.88 137 ARG B CA 1
ATOM 2336 C C . ARG B 1 137 ? 6.516 15.773 1.601 1 79.88 137 ARG B C 1
ATOM 2338 O O . ARG B 1 137 ? 6.52 14.992 2.561 1 79.88 137 ARG B O 1
ATOM 2345 N N . VAL B 1 138 ? 7.504 15.961 0.75 1 75.38 138 VAL B N 1
ATOM 2346 C CA . VAL B 1 138 ? 8.781 15.281 0.914 1 75.38 138 VAL B CA 1
ATOM 2347 C C . VAL B 1 138 ? 9.914 16.297 0.981 1 75.38 138 VAL B C 1
ATOM 2349 O O . VAL B 1 138 ? 9.828 17.375 0.371 1 75.38 138 VAL B O 1
ATOM 2352 N N . CYS B 1 139 ? 10.93 16.172 1.899 1 68.94 139 CYS B N 1
ATOM 2353 C CA . CYS B 1 139 ? 12.055 17.094 1.945 1 68.94 139 CYS B CA 1
ATOM 2354 C C . CYS B 1 139 ? 13.125 16.703 0.938 1 68.94 139 CYS B C 1
ATOM 2356 O O . CYS B 1 139 ? 13.992 17.516 0.595 1 68.94 139 CYS B O 1
ATOM 2358 N N . GLY B 1 140 ? 13.039 15.602 0.372 1 68.38 140 GLY B N 1
ATOM 2359 C CA . GLY B 1 140 ? 13.984 15.141 -0.629 1 68.38 140 GLY B CA 1
ATOM 2360 C C . GLY B 1 140 ? 15.219 14.492 -0.03 1 68.38 140 GLY B C 1
ATOM 2361 O O . GLY B 1 140 ? 16 13.867 -0.741 1 68.38 140 GLY B O 1
ATOM 2362 N N . TYR B 1 141 ? 15.391 14.648 1.306 1 71.94 141 TYR B N 1
ATOM 2363 C CA . TYR B 1 141 ? 16.578 14.102 1.957 1 71.94 141 TYR B CA 1
ATOM 2364 C C . TYR B 1 141 ? 16.203 13 2.943 1 71.94 141 TYR B C 1
ATOM 2366 O O . TYR B 1 141 ? 17.016 12.141 3.268 1 71.94 141 TYR B O 1
ATOM 2374 N N . CYS B 1 142 ? 15 13.109 3.426 1 72.81 142 CYS B N 1
ATOM 2375 C CA . CYS B 1 142 ? 14.508 12.125 4.383 1 72.81 142 CYS B CA 1
ATOM 2376 C C . CYS B 1 142 ? 13.516 11.18 3.723 1 72.81 142 CYS B C 1
ATOM 2378 O O . CYS B 1 142 ? 12.781 11.57 2.812 1 72.81 142 CYS B O 1
ATOM 2380 N N . PRO B 1 143 ? 13.523 9.961 4.18 1 77.25 143 PRO B N 1
ATOM 2381 C CA . PRO B 1 143 ? 12.578 8.992 3.615 1 77.25 143 PRO B CA 1
ATOM 2382 C C . PRO B 1 143 ? 11.148 9.203 4.109 1 77.25 143 PRO B C 1
ATOM 2384 O O . PRO B 1 143 ? 10.203 8.734 3.473 1 77.25 143 PRO B O 1
ATOM 2387 N N . GLU B 1 144 ? 11.055 9.906 5.188 1 79.81 144 GLU B N 1
ATOM 2388 C CA . GLU B 1 144 ? 9.727 10.117 5.758 1 79.81 144 GLU B CA 1
ATOM 2389 C C . GLU B 1 144 ? 9.023 11.289 5.098 1 79.81 144 GLU B C 1
ATOM 2391 O O . GLU B 1 144 ? 9.672 12.242 4.652 1 79.81 144 GLU B O 1
ATOM 2396 N N . VAL B 1 145 ? 7.734 11.133 5.055 1 81.88 145 VAL B N 1
ATOM 2397 C CA . VAL B 1 145 ? 6.957 12.227 4.477 1 81.88 145 VAL B CA 1
ATOM 2398 C C . VAL B 1 145 ? 6.164 12.93 5.57 1 81.88 145 VAL B C 1
ATOM 2400 O O . VAL B 1 145 ? 6.02 12.406 6.68 1 81.88 145 VAL B O 1
ATOM 2403 N N . HIS B 1 146 ? 5.777 14.125 5.215 1 80.19 146 HIS B N 1
ATOM 2404 C CA . HIS B 1 146 ? 4.895 14.906 6.074 1 80.19 146 HIS B CA 1
ATOM 2405 C C . HIS B 1 146 ? 3.504 15.031 5.461 1 80.19 146 HIS B C 1
ATOM 2407 O O . HIS B 1 146 ? 3.371 15.227 4.25 1 80.19 146 HIS B O 1
ATOM 2413 N N . ILE B 1 147 ? 2.529 14.844 6.367 1 83.12 147 ILE B N 1
ATOM 2414 C CA . ILE B 1 147 ? 1.151 14.898 5.891 1 83.12 147 ILE B CA 1
ATOM 2415 C C . ILE B 1 147 ? 0.341 15.859 6.758 1 83.12 147 ILE B C 1
ATOM 2417 O O . ILE B 1 147 ? 0.354 15.75 7.988 1 83.12 147 ILE B O 1
ATOM 2421 N N . GLY B 1 148 ? -0.312 16.766 6.16 1 73.88 148 GLY B N 1
ATOM 2422 C CA . GLY B 1 148 ? -1.138 17.672 6.938 1 73.88 148 GLY B CA 1
ATOM 2423 C C . GLY B 1 148 ? -1.939 18.625 6.082 1 73.88 148 GLY B C 1
ATOM 2424 O O . GLY B 1 148 ? -1.771 18.672 4.859 1 73.88 148 GLY B O 1
ATOM 2425 N N . PRO B 1 149 ? -3.041 19.156 6.82 1 62.75 149 PRO B N 1
ATOM 2426 C CA . PRO B 1 149 ? -3.816 20.141 6.066 1 62.75 149 PRO B CA 1
ATOM 2427 C C . PRO B 1 149 ? -2.951 21.281 5.523 1 62.75 149 PRO B C 1
ATOM 2429 O O . PRO B 1 149 ? -1.804 21.438 5.941 1 62.75 149 PRO B O 1
ATOM 2432 N N . SER B 1 150 ? -3.686 22.172 4.695 1 52.72 150 SER B N 1
ATOM 2433 C CA . SER B 1 150 ? -3.107 23.391 4.141 1 52.72 150 SER B CA 1
ATOM 2434 C C . SER B 1 150 ? -2.197 24.078 5.152 1 52.72 150 SER B C 1
ATOM 2436 O O . SER B 1 150 ? -2.533 24.172 6.336 1 52.72 150 SER B O 1
ATOM 2438 N N . GLY B 1 151 ? -0.892 24.062 4.969 1 45.5 151 GLY B N 1
ATOM 2439 C CA . GLY B 1 151 ? 0.007 24.812 5.828 1 45.5 151 GLY B CA 1
ATOM 2440 C C . GLY B 1 151 ? 1.154 23.984 6.371 1 45.5 151 GLY B C 1
ATOM 2441 O O . GLY B 1 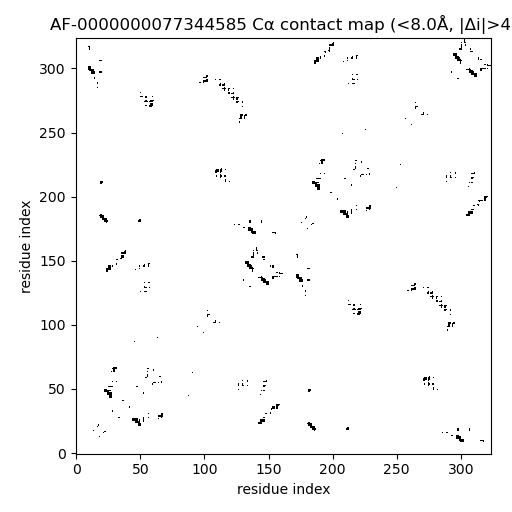151 ? 1.912 24.438 7.227 1 45.5 151 GLY B O 1
ATOM 2442 N N . HIS B 1 152 ? 0.812 22.734 6.43 1 46.91 152 HIS B N 1
ATOM 2443 C CA . HIS B 1 152 ? 1.937 22.078 7.086 1 46.91 152 HIS B CA 1
ATOM 2444 C C . HIS B 1 152 ? 3.262 22.5 6.453 1 46.91 152 HIS B C 1
ATOM 2446 O O . HIS B 1 152 ? 3.406 22.469 5.23 1 46.91 152 HIS B O 1
ATOM 2452 N N . LYS B 1 153 ? 3.809 23.484 7.059 1 46 153 LYS B N 1
ATOM 2453 C CA . LYS B 1 153 ? 5.137 23.953 6.688 1 46 153 LYS B CA 1
ATOM 2454 C C . LYS B 1 153 ? 6.09 22.797 6.43 1 46 153 LYS B C 1
ATOM 2456 O O . LYS B 1 153 ? 6.41 22.031 7.348 1 46 153 LYS B O 1
ATOM 2461 N N . ALA B 1 154 ? 5.695 21.828 5.672 1 47.88 154 ALA B N 1
ATOM 2462 C CA . ALA B 1 154 ? 6.707 20.812 5.426 1 47.88 154 ALA B CA 1
ATOM 2463 C C . ALA B 1 154 ? 8.055 21.453 5.09 1 47.88 154 ALA B C 1
ATOM 2465 O O . ALA B 1 154 ? 8.266 21.906 3.967 1 47.88 154 ALA B O 1
ATOM 2466 N N . GLN B 1 155 ? 8.469 22.344 5.848 1 50.31 155 GLN B N 1
ATOM 2467 C CA . GLN B 1 155 ? 9.828 22.859 5.68 1 50.31 155 GLN B CA 1
ATOM 2468 C C . GLN B 1 155 ? 10.836 21.719 5.57 1 50.31 155 GLN B C 1
ATOM 2470 O O . GLN B 1 155 ? 10.578 20.609 6.031 1 50.31 155 GLN B O 1
ATOM 2475 N N . ASN B 1 156 ? 11.766 21.906 4.719 1 57.38 156 ASN B N 1
ATOM 2476 C CA . ASN B 1 156 ? 13.008 21.141 4.707 1 57.38 156 ASN B CA 1
ATOM 2477 C C . ASN B 1 156 ? 13.469 20.797 6.121 1 57.38 156 ASN B C 1
ATOM 2479 O O . ASN B 1 156 ? 13.57 21.688 6.969 1 57.38 156 ASN B O 1
ATOM 2483 N N . CYS B 1 157 ? 13.258 19.547 6.43 1 64.69 157 CYS B N 1
ATOM 2484 C CA . CYS B 1 157 ? 13.688 19.094 7.742 1 64.69 157 CYS B CA 1
ATOM 2485 C C . CYS B 1 157 ? 15.062 19.656 8.094 1 64.69 157 CYS B C 1
ATOM 2487 O O . CYS B 1 157 ? 15.555 19.469 9.211 1 64.69 157 CYS B O 1
ATOM 2489 N N . GLY B 1 158 ? 15.562 20.531 7.105 1 63.47 158 GLY B N 1
ATOM 2490 C CA . GLY B 1 158 ? 16.875 21.109 7.375 1 63.47 158 GLY B CA 1
ATOM 2491 C C . GLY B 1 158 ? 18.016 20.172 7.023 1 63.47 158 GLY B C 1
ATOM 2492 O O . GLY B 1 158 ? 19.188 20.5 7.227 1 63.47 158 GLY B O 1
ATOM 2493 N N . ALA B 1 159 ? 17.578 18.875 6.562 1 62.94 159 ALA B N 1
ATOM 2494 C CA . ALA B 1 159 ? 18.656 17.984 6.121 1 62.94 159 ALA B CA 1
ATOM 2495 C C . ALA B 1 159 ? 19.266 18.469 4.812 1 62.94 159 ALA B C 1
ATOM 2497 O O . ALA B 1 159 ? 18.578 19.094 3.994 1 62.94 159 ALA B O 1
ATOM 2498 N N . HIS B 1 160 ? 20.484 18.672 4.816 1 57.78 160 HIS B N 1
ATOM 2499 C CA . HIS B 1 160 ? 21.219 19 3.598 1 57.78 160 HIS B CA 1
ATOM 2500 C C . HIS B 1 160 ? 22.141 17.859 3.178 1 57.78 160 HIS B C 1
ATOM 2502 O O . HIS B 1 160 ? 22.625 17.094 4.023 1 57.78 160 HIS B O 1
ATOM 2508 N N . LYS B 1 161 ? 21.969 17.422 1.934 1 54.59 161 LYS B N 1
ATOM 2509 C CA . LYS B 1 161 ? 22.984 16.531 1.415 1 54.59 161 LYS B CA 1
ATOM 2510 C C . LYS B 1 161 ? 24.391 17.062 1.728 1 54.59 161 LYS B C 1
ATOM 2512 O O . LYS B 1 161 ? 24.672 18.234 1.504 1 54.59 161 LYS B O 1
ATOM 2517 N N . HIS B 1 162 ? 24.922 16.641 2.844 1 42.22 162 HIS B N 1
ATOM 2518 C CA . HIS B 1 162 ? 26.344 16.984 2.881 1 42.22 162 HIS B CA 1
ATOM 2519 C C . HIS B 1 162 ? 27.094 16.344 1.71 1 42.22 162 HIS B C 1
ATOM 2521 O O . HIS B 1 162 ? 26.719 15.281 1.229 1 42.22 162 HIS B O 1
#

Sequence (324 aa):
MKLLVEYVPITMLCNNFADILVPVDAFHLFDRLGRRIPHEERFSIPRIPAVVELCIQAGADLPEFPTKSEFIDADESELPDPVPEVPKTPLLTEIPDSEIEAPSSAEETALLAEETLKAWEKMKGGAKKLMRMYPVRVCGYCPEVHIGPSGHKAQNCGAHKHMKLLVEYVPITMLCNNFADILVPVDAFHLFDRLGRRIPHEERFSIPRIPAVVELCIQAGADLPEFPTKSEFIDADESELPDPVPEVPKTPLLTEIPDSEIEAPSSAEETALLAEETLKAWEKMKGGAKKLMRMYPVRVCGYCPEVHIGPSGHKAQNCGAHKH

Foldseek 3Di:
DPPCPPVPVPPPPDPDPCVVPNFFKAFQEQELPDDAQAPVCRVLTDIDGPLVSLCVQVPDDDPVRHHPPPPVPPPPPCPDDDPDSPPPPVPDVPPPSVPDDDDDDPVRNVVVVVVVVVVVVVSVVVSVVSCVQWPWADLVQDRHIYTHGPPRCNDNSPDDPD/DPPCPPVPVPPPPDPDPCVVPNFFKAFQEQELQDDAQAPVCRVLTDIDGPLVSLCVQVPDDDPVRHHPPPPPPPPPPCPDDDPDSPPPPVPPVPPPPVPDDDDDDPVRNVVVVVVVVVVVVVSVVVSVVSCVQWPWADLVPDRHIYTHGDDSCNDNSPDDPD

Organism: Vitis vinifera (NCBI:txid29760)